Protein AF-A0A3M1IQD3-F1 (afdb_monomer)

Foldseek 3Di:
DAQDQALKFFWKKKFDFDVLVVQPPLVFKKKKKWKKKFLADPPPPQKGWQVGIDTFWIDMDRRDSPDDPIDMDTIAGPPPRWTGGDDHNIDMAIDIDIDDPDPPRDTGFDWCLVPDFCLVVLVCLCVVLVVVPDRRCPPFHWDWDDDPPDPMTMTGSQPCHSRTHGDMDTDMASDRDNVDDGPDPAFDAADPQWDWDWDDAQDEFKIKTWTAAPFFFKKKKWKAAPVRDTPDIDIDHRDHTDIDIDTCPVPDFHKMWIWMDTNNGIDIDIGGYDD

Nearest PDB structures (foldseek):
  4g5a-assembly1_B  TM=7.603E-01  e=3.502E-04  Bacteroides thetaiotaomicron VPI-5482
  3d33-assembly1_A  TM=7.422E-01  e=7.507E-04  Phocaeicola vulgatus ATCC 8482
  3d33-assembly2_B  TM=7.388E-01  e=9.335E-04  Phocaeicola vulgatus ATCC 8482
  2nnc-assembly1_A  TM=5.414E-01  e=2.321E-02  Chlorobium limicola
  2nnc-assembly1_B  TM=4.924E-01  e=6.188E-02  Chlorobium limicola

Radius of gyration: 26.13 Å; Cα contacts (8 Å, |Δi|>4): 598; chains: 1; bounding box: 59×39×68 Å

Mean predicted aligned error: 14.52 Å

Sequence (275 aa):
YVPRGAGWFARTISFQMNNADDIANYQNNTANVLLYEWQGDLNRNSLVEPEEYTTRGVAEYTFDGTETGLITVPITDIFDDAAIPLEDDRYYMAVIQFVAAQEGDTYFMTAAEDTYPYGATVFISDSLSVTGELPATYYGNVLEVGNPDGADVTFSTVGFGRNIVPIVEMSIGLNGNLSLDPLVSTKDALPDDYVIETFPNPATTHFTLNMEMPDMQDVTVIVYDLKGQTLFTQKYNDLQTGNFRYDTADLPAGMYFVRVSTEAGSRTLKVSVQR

Solvent-accessible surface area (backbone atoms only — not comparable to full-atom values): 15518 Å² total; per-residue (Å²): 85,32,77,77,14,71,73,30,15,45,38,32,44,32,35,32,57,75,41,47,89,69,41,79,74,33,75,69,26,34,33,44,38,36,29,32,41,30,78,60,62,86,85,70,80,54,46,45,50,54,90,50,45,43,86,47,28,45,35,77,46,74,50,76,62,76,74,72,63,75,48,73,43,66,36,20,22,77,87,75,70,39,50,32,72,36,51,54,77,29,31,66,48,83,44,81,45,78,42,63,62,51,95,85,58,67,85,47,68,28,49,39,63,87,79,50,90,56,57,66,62,43,47,49,31,52,62,36,28,76,69,65,82,43,78,66,52,66,76,56,62,72,29,83,51,82,57,92,90,47,97,64,56,30,27,22,49,52,62,61,52,77,74,55,42,68,45,67,45,75,43,72,21,56,38,62,52,78,92,49,74,59,54,63,96,62,75,42,66,50,57,88,75,47,46,72,48,71,40,57,71,69,16,62,62,39,35,31,41,41,37,38,40,93,56,67,36,53,38,41,39,38,34,24,42,86,85,66,51,74,76,50,76,49,78,43,74,67,45,31,67,49,79,47,79,45,73,36,82,90,51,72,71,43,60,36,36,42,35,41,35,47,90,79,14,33,47,76,45,81,42,39,36,45,129

pLDDT: mean 82.43, std 12.97, range [46.81, 96.62]

Structure (mmCIF, N/CA/C/O backbone):
data_AF-A0A3M1IQD3-F1
#
_entry.id   AF-A0A3M1IQD3-F1
#
loop_
_atom_site.group_PDB
_atom_site.id
_atom_site.type_symbol
_atom_site.label_atom_id
_atom_site.label_alt_id
_atom_site.label_comp_id
_atom_site.label_asym_id
_atom_site.label_entity_id
_atom_site.label_seq_id
_atom_site.pdbx_PDB_ins_code
_atom_site.Cartn_x
_atom_site.Cartn_y
_atom_site.Cartn_z
_atom_site.occupancy
_atom_site.B_iso_or_equiv
_atom_site.auth_seq_id
_atom_site.auth_comp_id
_atom_site.auth_asym_id
_atom_site.auth_atom_id
_atom_site.pdbx_PDB_model_num
ATOM 1 N N . TYR A 1 1 ? 7.991 3.176 7.290 1.00 83.38 1 TYR A N 1
ATOM 2 C CA . TYR A 1 1 ? 8.876 4.289 6.885 1.00 83.38 1 TYR A CA 1
ATOM 3 C C . TYR A 1 1 ? 8.938 4.351 5.373 1.00 83.38 1 TYR A C 1
ATOM 5 O O . TYR A 1 1 ? 9.060 3.308 4.738 1.00 83.38 1 TYR A O 1
ATOM 13 N N . VAL A 1 2 ? 8.835 5.546 4.809 1.00 85.75 2 VAL A N 1
ATOM 14 C CA . VAL A 1 2 ? 8.814 5.804 3.372 1.00 85.75 2 VAL A CA 1
ATOM 15 C C . VAL A 1 2 ? 10.053 6.641 3.032 1.00 85.75 2 VAL A C 1
ATOM 17 O O . VAL A 1 2 ? 10.053 7.844 3.254 1.00 85.75 2 VAL A O 1
ATOM 20 N N . PRO A 1 3 ? 11.136 6.026 2.517 1.00 84.25 3 PRO A N 1
ATOM 21 C CA . PRO A 1 3 ? 12.369 6.754 2.199 1.00 84.25 3 PRO A CA 1
ATOM 22 C C . PRO A 1 3 ? 12.252 7.616 0.934 1.00 84.25 3 PRO A C 1
ATOM 24 O O . PRO A 1 3 ? 13.018 8.553 0.753 1.00 84.25 3 PRO A O 1
ATOM 27 N N . ARG A 1 4 ? 11.346 7.254 0.016 1.00 85.06 4 ARG A N 1
ATOM 28 C CA . ARG A 1 4 ? 11.091 7.958 -1.250 1.00 85.06 4 ARG A CA 1
ATOM 29 C C . ARG A 1 4 ? 9.593 7.946 -1.539 1.00 85.06 4 ARG A C 1
ATOM 31 O O . ARG A 1 4 ? 9.115 7.066 -2.253 1.00 85.06 4 ARG A O 1
ATOM 38 N N . GLY A 1 5 ? 8.870 8.854 -0.902 1.00 88.19 5 GLY A N 1
ATOM 39 C CA . GLY A 1 5 ? 7.422 8.996 -1.002 1.00 88.19 5 GLY A CA 1
ATOM 40 C C . GLY A 1 5 ? 6.989 9.949 -2.106 1.00 88.19 5 GLY A C 1
ATOM 41 O O . GLY A 1 5 ? 5.899 9.781 -2.643 1.00 88.19 5 GLY A O 1
ATOM 42 N N . ALA A 1 6 ? 7.840 10.893 -2.512 1.00 91.06 6 ALA A N 1
ATOM 43 C CA . ALA A 1 6 ? 7.476 11.909 -3.490 1.00 91.06 6 ALA A CA 1
ATOM 44 C C . ALA A 1 6 ? 6.934 11.289 -4.794 1.00 91.06 6 ALA A C 1
ATOM 46 O O . ALA A 1 6 ? 7.591 10.476 -5.449 1.00 91.06 6 ALA A O 1
ATOM 47 N N . GLY A 1 7 ? 5.718 11.691 -5.175 1.00 88.75 7 GLY A N 1
ATOM 48 C CA . GLY A 1 7 ? 5.006 11.182 -6.356 1.00 88.75 7 GLY A CA 1
ATOM 49 C C . GLY A 1 7 ? 4.221 9.883 -6.134 1.00 88.75 7 GLY A C 1
ATOM 50 O O . GLY A 1 7 ? 3.520 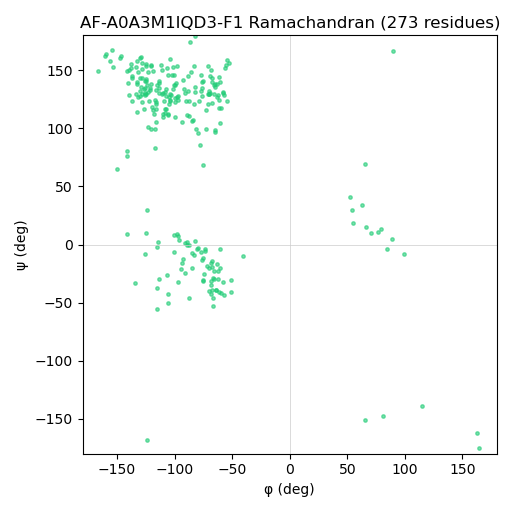9.443 -7.044 1.00 88.75 7 GLY A O 1
ATOM 51 N N . TRP A 1 8 ? 4.303 9.288 -4.945 1.00 92.88 8 TRP A N 1
ATOM 52 C CA . TRP A 1 8 ? 3.458 8.179 -4.514 1.00 92.88 8 TRP A CA 1
ATOM 53 C C . TRP A 1 8 ? 2.305 8.688 -3.659 1.00 92.88 8 TRP A C 1
ATOM 55 O O . TRP A 1 8 ? 2.407 9.714 -2.991 1.00 92.88 8 TRP A O 1
ATOM 65 N N . PHE A 1 9 ? 1.218 7.932 -3.657 1.00 94.50 9 PHE A N 1
ATOM 66 C CA . PHE A 1 9 ? 0.024 8.209 -2.875 1.00 94.50 9 PHE A CA 1
ATOM 67 C C . PHE A 1 9 ? -0.321 6.996 -2.016 1.00 94.50 9 PHE A C 1
ATOM 69 O O . PHE A 1 9 ? -0.212 5.864 -2.501 1.00 94.50 9 PHE A O 1
ATOM 76 N N . ALA A 1 10 ? -0.765 7.217 -0.777 1.00 94.44 10 ALA A N 1
ATOM 77 C CA . ALA A 1 10 ? -1.499 6.202 -0.027 1.00 94.44 10 ALA A CA 1
ATOM 78 C C . ALA A 1 10 ? -2.881 6.048 -0.666 1.00 94.44 10 ALA A C 1
ATOM 80 O O . ALA A 1 10 ? -3.558 7.040 -0.940 1.00 94.44 10 ALA A O 1
ATOM 81 N N . ARG A 1 11 ? -3.271 4.807 -0.963 1.00 91.81 11 ARG A N 1
ATOM 82 C CA . ARG A 1 11 ? -4.456 4.534 -1.783 1.00 91.81 11 ARG A CA 1
ATOM 83 C C . ARG A 1 11 ? -5.554 3.824 -1.023 1.00 91.81 11 ARG A C 1
ATOM 85 O O . ARG A 1 11 ? -6.687 4.289 -0.990 1.00 91.81 11 ARG A O 1
ATOM 92 N N . THR A 1 12 ? -5.217 2.686 -0.437 1.00 92.81 12 THR A N 1
ATOM 93 C CA . THR A 1 12 ? -6.158 1.878 0.333 1.00 92.81 12 THR A CA 1
ATOM 94 C C . THR A 1 12 ? -5.473 1.380 1.587 1.00 92.81 12 THR A C 1
ATOM 96 O O . THR A 1 12 ? -4.256 1.175 1.592 1.00 92.81 12 THR A O 1
ATOM 99 N N . ILE A 1 13 ? -6.256 1.157 2.631 1.00 94.50 13 ILE A N 1
ATOM 100 C CA . ILE A 1 13 ? -5.832 0.386 3.792 1.00 94.50 13 ILE A CA 1
ATOM 101 C C . ILE A 1 13 ? -6.673 -0.882 3.820 1.00 94.50 13 ILE A C 1
ATOM 103 O O . ILE A 1 13 ? -7.899 -0.838 3.684 1.00 94.50 13 ILE A O 1
ATOM 107 N N . SER A 1 14 ? -5.991 -2.009 3.954 1.00 93.69 14 SER A N 1
ATOM 108 C CA . SER A 1 14 ? -6.592 -3.325 4.057 1.00 93.69 14 SER A CA 1
ATOM 109 C C . SER A 1 14 ? -6.335 -3.900 5.439 1.00 93.69 14 SER A C 1
ATOM 111 O O . SER A 1 14 ? -5.249 -3.738 5.988 1.00 93.69 14 SER A O 1
ATOM 113 N N . PHE A 1 15 ? -7.321 -4.570 6.015 1.00 92.56 15 PHE A N 1
ATOM 114 C CA . PHE A 1 15 ? -7.207 -5.209 7.320 1.00 92.56 15 PHE A CA 1
ATOM 115 C C . PHE A 1 15 ? -8.048 -6.480 7.368 1.00 92.56 15 PHE A C 1
ATOM 117 O O . PHE A 1 15 ? -8.915 -6.700 6.521 1.00 92.56 15 PHE A O 1
ATOM 124 N N . GLN A 1 16 ? -7.771 -7.347 8.338 1.00 90.56 16 GLN A N 1
ATOM 125 C CA . GLN A 1 16 ? -8.473 -8.622 8.458 1.00 90.56 16 GLN A CA 1
ATOM 126 C C . GLN A 1 16 ? -8.849 -8.941 9.903 1.00 90.56 16 GLN A C 1
ATOM 128 O O . GLN A 1 16 ? -8.084 -8.697 10.838 1.00 90.56 16 GLN A O 1
ATOM 133 N N . MET A 1 17 ? -10.003 -9.586 10.058 1.00 87.06 17 MET A N 1
ATOM 134 C CA . MET A 1 17 ? -10.520 -10.100 11.323 1.00 87.06 17 MET A CA 1
ATOM 135 C C . MET A 1 17 ? -10.735 -11.611 11.278 1.00 87.06 17 MET A C 1
ATOM 137 O O . MET A 1 17 ? -10.932 -12.176 10.202 1.00 87.06 17 MET A O 1
ATOM 141 N N . ASN A 1 18 ? -10.682 -12.260 12.440 1.00 85.94 18 ASN A N 1
ATOM 142 C CA . ASN A 1 18 ? -10.857 -13.713 12.560 1.00 85.94 18 ASN A CA 1
ATOM 143 C C . ASN A 1 18 ? -12.116 -14.122 13.340 1.00 85.94 18 ASN A C 1
ATOM 145 O O . ASN A 1 18 ? -12.354 -15.313 13.515 1.00 85.94 18 ASN A O 1
ATOM 149 N N . ASN A 1 19 ? -12.920 -13.150 13.773 1.00 84.38 19 ASN A N 1
ATOM 150 C CA . ASN A 1 19 ? -14.143 -13.359 14.541 1.00 84.38 19 ASN A CA 1
ATOM 151 C C . ASN A 1 19 ? -15.370 -12.724 13.869 1.00 84.38 19 ASN A C 1
ATOM 153 O O . ASN A 1 19 ? -16.292 -12.298 14.559 1.00 84.38 19 ASN A O 1
ATOM 157 N N . ALA A 1 20 ? -15.378 -12.629 12.533 1.00 79.00 20 ALA A N 1
ATOM 158 C CA . ALA A 1 20 ? -16.499 -12.045 11.793 1.00 79.00 20 ALA A CA 1
ATOM 159 C C . ALA A 1 20 ? -17.836 -12.676 12.219 1.00 79.00 20 ALA A C 1
ATOM 161 O O . ALA A 1 20 ? -18.787 -11.950 12.477 1.00 79.00 20 ALA A O 1
ATOM 162 N N . ASP A 1 21 ? -17.870 -13.997 12.421 1.00 75.44 21 ASP A N 1
ATOM 163 C CA . ASP A 1 21 ? -19.056 -14.747 12.862 1.00 75.44 21 ASP A CA 1
ATOM 164 C C . ASP A 1 21 ? -19.515 -14.434 14.309 1.00 75.44 21 ASP A C 1
ATOM 166 O O . ASP A 1 21 ? -20.666 -14.707 14.656 1.00 75.44 21 ASP A O 1
ATOM 170 N N . ASP A 1 22 ? -18.645 -13.869 15.158 1.00 73.00 22 ASP A N 1
ATOM 171 C CA . ASP A 1 22 ? -18.905 -13.631 16.590 1.00 73.00 22 ASP A CA 1
ATOM 172 C C . ASP A 1 22 ? -19.487 -12.238 16.888 1.00 73.00 22 ASP A C 1
ATOM 174 O O . ASP A 1 22 ? -19.971 -11.996 17.999 1.00 73.00 22 ASP A O 1
ATOM 178 N N . ILE A 1 23 ? -19.465 -11.310 15.925 1.00 67.50 23 ILE A N 1
ATOM 179 C CA . ILE A 1 23 ? -20.061 -9.977 16.094 1.00 67.50 23 ILE A CA 1
ATOM 180 C C . ILE A 1 23 ? -21.583 -10.098 15.937 1.00 67.50 23 ILE A C 1
ATOM 182 O O . ILE A 1 23 ? -22.163 -9.946 14.862 1.00 67.50 23 ILE A O 1
ATOM 186 N N . ALA A 1 24 ? -22.246 -10.433 17.043 1.00 51.72 24 ALA A N 1
ATOM 187 C CA . ALA A 1 24 ? -23.687 -10.611 17.107 1.00 51.72 24 ALA A CA 1
ATOM 188 C C . ALA A 1 24 ? -24.416 -9.302 16.754 1.00 51.72 24 ALA A C 1
ATOM 190 O O . ALA A 1 24 ? -24.345 -8.324 17.485 1.00 51.72 24 ALA A O 1
ATOM 191 N N . ASN A 1 25 ? -25.206 -9.309 15.677 1.00 58.12 25 ASN A N 1
ATOM 192 C CA . ASN A 1 25 ? -25.971 -8.151 15.197 1.00 58.12 25 ASN A CA 1
ATOM 193 C C . ASN A 1 25 ? -25.086 -6.988 14.718 1.00 58.12 25 ASN A C 1
ATOM 195 O O . ASN A 1 25 ? -25.126 -5.906 15.295 1.00 58.12 25 ASN A O 1
ATOM 199 N N . TYR A 1 26 ? -24.396 -7.185 13.591 1.00 60.34 26 TYR A N 1
ATOM 200 C CA . TYR A 1 26 ? -23.599 -6.212 12.817 1.00 60.34 26 TYR A CA 1
ATOM 201 C C . TYR A 1 26 ? -24.162 -4.791 12.648 1.00 60.34 26 TYR A C 1
ATOM 203 O O . TYR A 1 26 ? -23.462 -3.913 12.156 1.00 60.34 26 TYR A O 1
ATOM 211 N N . GLN A 1 27 ? -25.418 -4.533 13.019 1.00 62.03 27 GLN A N 1
ATOM 212 C CA . GLN A 1 27 ? -26.044 -3.235 12.838 1.00 62.03 27 GLN A CA 1
ATOM 213 C C . GLN A 1 27 ? -25.279 -2.147 13.597 1.00 62.03 27 GLN A C 1
ATOM 215 O O . GLN A 1 27 ? -25.426 -1.983 14.807 1.00 62.03 27 GLN A O 1
ATOM 220 N N . ASN A 1 28 ? -24.543 -1.357 12.813 1.00 74.50 28 ASN A N 1
ATOM 221 C CA . ASN A 1 28 ? -23.823 -0.141 13.185 1.00 74.50 28 ASN A CA 1
ATOM 222 C C . ASN A 1 28 ? -22.476 -0.341 13.893 1.00 74.50 28 ASN A C 1
ATOM 224 O O . ASN A 1 28 ? -21.956 0.632 14.433 1.00 74.50 28 ASN A O 1
ATOM 228 N N . ASN A 1 29 ? -21.899 -1.548 13.893 1.00 83.06 29 ASN A N 1
ATOM 229 C CA . ASN A 1 29 ? -20.487 -1.692 14.254 1.00 83.06 29 ASN A CA 1
ATOM 230 C C . ASN A 1 29 ? -19.644 -1.058 13.145 1.00 83.06 29 ASN A C 1
ATOM 232 O O . ASN A 1 29 ? -19.858 -1.357 11.965 1.00 83.06 29 ASN A O 1
ATOM 236 N N . THR A 1 30 ? -18.692 -0.198 13.503 1.00 87.06 30 THR A N 1
ATOM 237 C CA . THR A 1 30 ? -17.822 0.461 12.521 1.00 87.06 30 THR A CA 1
ATOM 238 C C . THR A 1 30 ? -16.349 0.315 12.871 1.00 87.06 30 THR A C 1
ATOM 240 O O . THR A 1 30 ? -15.970 -0.022 13.993 1.00 87.06 30 THR A O 1
ATOM 243 N N . ALA A 1 31 ? -15.494 0.522 11.878 1.00 88.69 31 ALA A N 1
ATOM 244 C CA . ALA A 1 31 ? -14.068 0.703 12.060 1.00 88.69 31 ALA A CA 1
ATOM 245 C C . ALA A 1 31 ? -13.658 2.053 11.475 1.00 88.69 31 ALA A C 1
ATOM 247 O O . ALA A 1 31 ? -13.848 2.300 10.281 1.00 88.69 31 ALA A O 1
ATOM 248 N N . ASN A 1 32 ? -13.045 2.890 12.308 1.00 88.62 32 ASN A N 1
ATOM 249 C CA . ASN A 1 32 ? -12.303 4.047 11.837 1.00 88.62 32 ASN A CA 1
ATOM 250 C C . ASN A 1 32 ? -10.944 3.561 11.341 1.00 88.62 32 ASN A C 1
ATOM 252 O O . ASN A 1 32 ? -10.176 2.932 12.075 1.00 88.62 32 ASN A O 1
ATOM 256 N N . VAL A 1 33 ? -10.650 3.862 10.086 1.00 92.38 33 VAL A N 1
ATOM 257 C CA . VAL A 1 33 ? -9.389 3.541 9.433 1.00 92.38 33 VAL A CA 1
ATOM 258 C C . VAL A 1 33 ? -8.596 4.829 9.315 1.00 92.38 33 VAL A C 1
ATOM 260 O O . VAL A 1 33 ? -8.974 5.751 8.596 1.00 92.38 33 VAL A O 1
ATOM 263 N N . LEU A 1 34 ? -7.512 4.907 10.074 1.00 92.38 34 LEU A N 1
ATOM 264 C CA . LEU A 1 34 ? -6.761 6.133 10.298 1.00 92.38 34 LEU A CA 1
ATOM 265 C C . LEU A 1 34 ? -5.363 5.985 9.713 1.00 92.38 34 LEU A C 1
ATOM 267 O O . LEU A 1 34 ? -4.711 4.952 9.878 1.00 92.38 34 LEU A O 1
ATOM 271 N N . LEU A 1 35 ? -4.894 7.033 9.044 1.00 94.62 35 LEU A N 1
ATOM 272 C CA . LEU A 1 35 ? -3.512 7.142 8.598 1.00 94.62 35 LEU A CA 1
ATOM 273 C C . LEU A 1 35 ? -2.856 8.318 9.307 1.00 94.62 35 LEU A C 1
ATOM 275 O O . LEU A 1 35 ? -3.239 9.470 9.096 1.00 94.62 35 LEU A O 1
ATOM 279 N N . TYR A 1 36 ? -1.842 8.027 10.113 1.00 93.31 36 TYR A N 1
ATOM 280 C CA . TYR A 1 36 ? -1.019 9.035 10.767 1.00 93.31 36 TYR A CA 1
ATOM 281 C C . TYR A 1 36 ? 0.313 9.190 10.058 1.00 93.31 36 TYR A C 1
ATOM 283 O O . TYR A 1 36 ? 0.899 8.214 9.593 1.00 93.31 36 TYR A O 1
ATOM 291 N N . GLU A 1 37 ? 0.819 10.411 10.036 1.00 93.25 37 GLU A N 1
ATOM 292 C CA . GLU A 1 37 ? 2.175 10.737 9.630 1.00 93.25 37 GLU A CA 1
ATOM 293 C C . GLU A 1 37 ? 3.006 11.032 10.879 1.00 93.25 37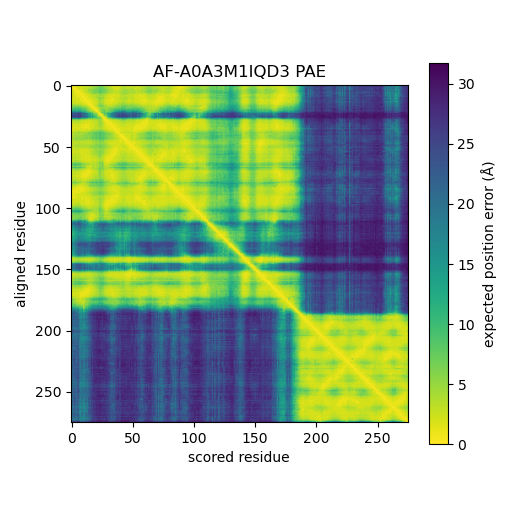 GLU A C 1
ATOM 295 O O . GLU A 1 37 ? 2.671 11.896 11.682 1.00 93.25 37 GLU A O 1
ATOM 300 N N . TRP A 1 38 ? 4.104 10.306 11.051 1.00 90.12 38 TRP A N 1
ATOM 301 C CA . TRP A 1 38 ? 4.940 10.316 12.251 1.00 90.12 38 TRP A CA 1
ATOM 302 C C . TRP A 1 38 ? 6.381 10.684 11.889 1.00 90.12 38 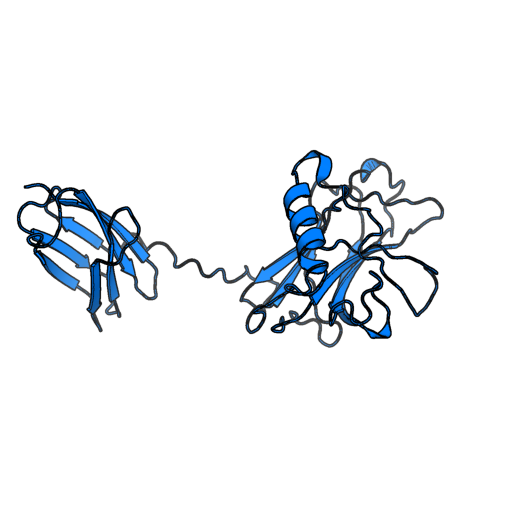TRP A C 1
ATOM 304 O O . TRP A 1 38 ? 6.838 10.429 10.768 1.00 90.12 38 TRP A O 1
ATOM 314 N N . GLN A 1 39 ? 7.091 11.351 12.797 1.00 83.19 39 GLN A N 1
ATOM 315 C CA . GLN A 1 39 ? 8.505 11.717 12.602 1.00 83.19 39 GLN A CA 1
ATOM 316 C C . GLN A 1 39 ? 9.479 10.635 13.091 1.00 83.19 39 GLN A C 1
ATOM 318 O O . GLN A 1 39 ? 10.689 10.764 12.906 1.00 83.19 39 GLN A O 1
ATOM 323 N N . GLY A 1 40 ? 8.948 9.536 13.630 1.00 81.69 40 GLY A N 1
ATOM 324 C CA . GLY A 1 40 ? 9.726 8.505 14.305 1.00 81.69 40 GLY A CA 1
ATOM 325 C C . GLY A 1 40 ? 9.870 8.806 15.796 1.00 81.69 40 GLY A C 1
ATOM 326 O O . GLY A 1 40 ? 9.578 9.911 16.238 1.00 81.69 40 GLY A O 1
ATOM 327 N N . ASP A 1 41 ? 10.318 7.804 16.549 1.00 80.62 41 ASP A N 1
ATOM 328 C CA . ASP A 1 41 ? 10.463 7.877 18.006 1.00 80.62 41 ASP A CA 1
ATOM 329 C C . ASP A 1 41 ? 11.667 8.767 18.343 1.00 80.62 41 ASP A C 1
ATOM 331 O O . ASP A 1 41 ? 12.832 8.351 18.224 1.00 80.62 41 ASP A O 1
ATOM 335 N N . LEU A 1 42 ? 11.395 10.025 18.694 1.00 81.25 42 LEU A N 1
ATOM 336 C CA . LEU A 1 42 ? 12.435 11.039 18.870 1.00 81.25 42 LEU A CA 1
ATOM 337 C C . LEU A 1 42 ? 13.196 10.843 20.181 1.00 81.25 42 LEU A C 1
ATOM 339 O O . LEU A 1 42 ? 14.386 11.166 20.273 1.00 81.25 42 LEU A O 1
ATOM 343 N N . ASN A 1 43 ? 12.514 10.324 21.198 1.00 82.31 43 ASN A N 1
ATOM 344 C CA . ASN A 1 43 ? 13.032 10.191 22.556 1.00 82.31 43 ASN A CA 1
ATOM 345 C C . ASN A 1 43 ? 13.519 8.757 22.877 1.00 82.31 43 ASN A C 1
ATOM 347 O O . ASN A 1 43 ? 14.183 8.546 23.898 1.00 82.31 43 ASN A O 1
ATOM 351 N N . ARG A 1 44 ? 13.284 7.810 21.960 1.00 80.44 44 ARG A N 1
ATOM 352 C CA . ARG A 1 44 ? 13.682 6.395 21.993 1.00 80.44 44 ARG A CA 1
ATOM 353 C C . ARG A 1 44 ? 13.073 5.607 23.147 1.00 80.44 44 ARG A C 1
ATOM 355 O O . ARG A 1 44 ? 13.730 4.716 23.696 1.00 80.44 44 ARG A O 1
ATOM 362 N N . ASN A 1 45 ? 11.848 5.927 23.541 1.00 83.00 45 ASN A N 1
ATOM 363 C CA . ASN A 1 45 ? 11.142 5.227 24.614 1.00 83.00 45 ASN A CA 1
ATOM 364 C C . ASN A 1 45 ? 10.187 4.130 24.105 1.00 83.00 45 ASN A C 1
ATOM 366 O O . ASN A 1 45 ? 9.521 3.487 24.917 1.00 83.00 45 ASN A O 1
ATOM 370 N N . SER A 1 46 ? 10.164 3.873 22.792 1.00 83.94 46 SER A N 1
ATOM 371 C CA . SER A 1 46 ? 9.277 2.917 22.115 1.00 83.94 46 SER A CA 1
ATOM 372 C C . SER A 1 46 ? 7.791 3.282 22.153 1.00 83.94 46 SER A C 1
ATOM 374 O O . SER A 1 46 ? 6.946 2.430 21.844 1.00 83.94 46 SER A O 1
ATOM 376 N N . LEU A 1 47 ? 7.468 4.521 22.503 1.00 86.38 47 LEU A N 1
ATOM 377 C CA . LEU A 1 47 ? 6.139 5.098 22.410 1.00 86.38 47 LEU A CA 1
ATOM 378 C C . LEU A 1 47 ? 6.067 6.037 21.206 1.00 86.38 47 LEU A C 1
ATOM 380 O O . LEU A 1 47 ? 7.074 6.462 20.651 1.00 86.38 47 LEU A O 1
ATOM 384 N N . VAL A 1 48 ? 4.839 6.272 20.776 1.00 88.94 48 VAL A N 1
ATOM 385 C CA . VAL A 1 48 ? 4.473 7.266 19.782 1.00 88.94 48 VAL A CA 1
ATOM 386 C C . VAL A 1 48 ? 3.507 8.201 20.480 1.00 88.94 48 VAL A C 1
ATOM 388 O O . VAL A 1 48 ? 2.340 7.850 20.692 1.00 88.94 48 VAL A O 1
ATOM 391 N N . GLU A 1 49 ? 4.009 9.340 20.935 1.00 88.31 49 GLU A N 1
ATOM 392 C CA . GLU A 1 49 ? 3.203 10.315 21.660 1.00 88.31 49 GLU A CA 1
ATOM 393 C C . GLU A 1 49 ? 2.405 11.232 20.714 1.00 88.31 49 GLU A C 1
ATOM 395 O O . GLU A 1 49 ? 2.828 11.458 19.576 1.00 88.31 49 GLU A O 1
ATOM 400 N N . PRO A 1 50 ? 1.261 11.784 21.166 1.00 86.75 50 PRO A N 1
ATOM 401 C CA . PRO A 1 50 ? 0.408 12.676 20.371 1.00 86.75 50 PRO A CA 1
ATOM 402 C C . PRO A 1 50 ? 1.142 13.846 19.715 1.00 86.75 50 PRO A C 1
ATOM 404 O O . PRO A 1 50 ? 0.749 14.309 18.648 1.00 86.75 50 PRO A O 1
ATOM 407 N N . GLU A 1 51 ? 2.212 14.341 20.336 1.00 87.69 51 GLU A N 1
ATOM 408 C CA . GLU A 1 51 ? 3.007 15.450 19.811 1.00 87.69 51 GLU A CA 1
ATOM 409 C C . GLU A 1 51 ? 3.944 15.046 18.662 1.00 87.69 51 GLU A C 1
ATOM 411 O O . GLU A 1 51 ? 4.485 15.920 17.979 1.00 87.69 51 GLU A O 1
ATOM 416 N N . GLU A 1 52 ? 4.160 13.748 18.435 1.00 88.56 52 GLU A N 1
ATOM 417 C CA . GLU A 1 52 ? 5.098 13.241 17.429 1.00 88.56 52 GLU A CA 1
ATOM 418 C C . GLU A 1 52 ? 4.445 12.942 16.071 1.00 88.56 52 GLU A C 1
ATOM 420 O O . GLU A 1 52 ? 5.150 12.786 15.062 1.00 88.56 52 GLU A O 1
ATOM 425 N N . TYR A 1 53 ? 3.114 12.846 16.020 1.00 90.69 53 TYR A N 1
ATOM 426 C CA . TYR A 1 53 ? 2.377 12.475 14.816 1.00 90.69 53 TYR A CA 1
ATOM 427 C C . TYR A 1 53 ? 1.230 13.433 14.492 1.00 90.69 53 TYR A C 1
ATOM 429 O O . TYR A 1 53 ? 0.734 14.186 15.324 1.00 90.69 53 TYR A O 1
ATOM 437 N N . THR A 1 54 ? 0.787 13.395 13.240 1.00 91.12 54 THR A N 1
ATOM 438 C CA . THR A 1 54 ? -0.377 14.139 12.757 1.00 91.12 54 THR A CA 1
ATOM 439 C C . THR A 1 54 ? -1.309 13.207 11.996 1.00 91.12 54 THR A C 1
ATOM 441 O O . THR A 1 54 ? -0.868 12.295 11.296 1.00 91.12 54 THR A O 1
ATOM 444 N N . THR A 1 55 ? -2.620 13.409 12.120 1.00 89.69 55 THR A N 1
ATOM 445 C CA . THR A 1 55 ? -3.593 12.686 11.292 1.00 89.69 55 THR A CA 1
ATOM 446 C C . THR A 1 55 ? -3.504 13.187 9.857 1.00 89.69 55 THR A C 1
ATOM 448 O O . THR A 1 55 ? -3.548 14.393 9.618 1.00 89.69 55 THR A O 1
ATOM 451 N N . ARG A 1 56 ? -3.385 12.264 8.902 1.00 92.06 56 ARG A N 1
ATOM 452 C CA . ARG A 1 56 ? -3.369 12.564 7.465 1.00 92.06 56 ARG A CA 1
ATOM 453 C C . ARG A 1 56 ? -4.551 11.990 6.721 1.00 92.06 56 ARG A C 1
ATOM 455 O O . ARG A 1 56 ? -5.042 12.652 5.818 1.00 92.06 56 ARG A O 1
ATOM 462 N N . GLY A 1 57 ? -4.990 10.791 7.085 1.00 87.75 57 GLY A N 1
ATOM 463 C CA . GLY A 1 57 ? -6.064 10.106 6.382 1.00 87.75 57 GLY A CA 1
ATOM 464 C C . GLY A 1 57 ? -7.128 9.557 7.303 1.00 87.75 57 GLY A C 1
ATOM 465 O O . GLY A 1 57 ? -6.826 9.132 8.422 1.00 87.75 57 GLY A O 1
ATOM 466 N N . VAL A 1 58 ? -8.355 9.536 6.796 1.00 88.75 58 VAL A N 1
ATOM 467 C CA . VAL A 1 58 ? -9.499 8.907 7.449 1.00 88.75 58 VAL A CA 1
ATOM 468 C C . VAL A 1 58 ? -10.325 8.136 6.429 1.00 88.75 58 VAL A C 1
ATOM 470 O O . VAL A 1 58 ? -10.477 8.543 5.280 1.00 88.75 58 VAL A O 1
ATOM 473 N N . ALA A 1 59 ? -10.844 6.999 6.859 1.00 86.12 59 ALA A N 1
ATOM 474 C CA . ALA A 1 59 ? -11.897 6.258 6.196 1.00 86.12 59 ALA A CA 1
ATOM 475 C C . ALA A 1 59 ? -12.742 5.564 7.266 1.00 86.12 59 ALA A C 1
ATOM 477 O O . ALA A 1 59 ? -12.300 5.368 8.399 1.00 86.12 59 ALA A O 1
ATOM 478 N N . GLU A 1 60 ? -13.958 5.186 6.901 1.00 85.44 60 GLU A N 1
ATOM 479 C CA . GLU A 1 60 ? -14.854 4.432 7.768 1.00 85.44 60 GLU A CA 1
ATOM 480 C C . GLU A 1 60 ? -15.291 3.160 7.045 1.00 85.44 60 GLU A C 1
ATOM 482 O O . GLU A 1 60 ? -15.552 3.162 5.839 1.00 85.44 60 GLU A O 1
ATOM 487 N N . TYR A 1 61 ? -15.370 2.067 7.794 1.00 88.75 61 TYR A N 1
ATOM 488 C CA . TYR A 1 61 ? -15.962 0.816 7.348 1.00 88.75 61 TYR A CA 1
ATOM 489 C C . TYR A 1 61 ? -17.110 0.441 8.279 1.00 88.75 61 TYR A C 1
ATOM 491 O O . TYR A 1 61 ? -16.957 0.509 9.494 1.00 88.75 61 TYR A O 1
ATOM 499 N N . THR A 1 62 ? -18.253 0.038 7.729 1.00 87.19 62 THR A N 1
ATOM 500 C CA . THR A 1 62 ? -19.368 -0.512 8.513 1.00 87.19 62 THR A CA 1
ATOM 501 C C . THR A 1 62 ? -19.405 -2.016 8.312 1.00 87.19 62 THR A C 1
ATOM 503 O O . THR A 1 62 ? -19.451 -2.464 7.167 1.00 87.19 62 THR A O 1
ATOM 506 N N . PHE A 1 63 ? -19.401 -2.769 9.410 1.00 84.88 63 PHE A N 1
ATOM 507 C CA . PHE A 1 63 ? -19.4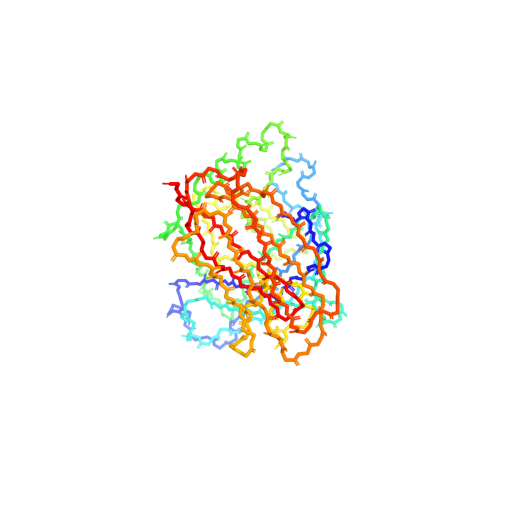68 -4.224 9.357 1.00 84.88 63 PHE A CA 1
ATOM 508 C C . PHE A 1 63 ? -20.887 -4.689 9.015 1.00 84.88 63 PHE A C 1
ATOM 510 O O . PHE A 1 63 ? -21.871 -4.131 9.507 1.00 84.88 63 PHE A O 1
ATOM 517 N N . ASP A 1 64 ? -21.000 -5.728 8.194 1.00 82.06 64 ASP A N 1
ATOM 518 C CA . ASP A 1 64 ? -22.266 -6.357 7.808 1.00 82.06 64 ASP A CA 1
ATOM 519 C C . ASP A 1 64 ? -22.316 -7.870 8.067 1.00 82.06 64 ASP A C 1
ATOM 521 O O . ASP A 1 64 ? -23.393 -8.471 7.974 1.00 82.06 64 ASP A O 1
ATOM 525 N N . GLY A 1 65 ? -21.185 -8.468 8.444 1.00 79.25 65 GLY A N 1
ATOM 526 C CA . GLY A 1 65 ? -21.075 -9.876 8.801 1.00 79.25 65 GLY A CA 1
ATOM 527 C C . GLY A 1 65 ? -20.777 -10.827 7.683 1.00 79.25 65 GLY A C 1
ATOM 528 O O . GLY A 1 65 ? -20.776 -12.042 7.877 1.00 79.25 65 GLY A O 1
ATOM 529 N N . THR A 1 66 ? -20.546 -10.285 6.501 1.00 82.38 66 THR A N 1
ATOM 530 C CA . THR A 1 66 ? -20.148 -11.056 5.335 1.00 82.38 66 THR A CA 1
ATOM 531 C C . THR A 1 66 ? -18.648 -10.960 5.076 1.00 82.38 66 THR A C 1
ATOM 533 O O . THR A 1 66 ? -18.173 -11.462 4.056 1.00 82.38 66 THR A O 1
ATOM 536 N N . GLU A 1 67 ? -17.881 -10.354 5.991 1.00 86.25 67 GLU A N 1
ATOM 537 C CA . GLU A 1 67 ? -16.446 -10.132 5.843 1.00 86.25 67 GLU A CA 1
ATOM 538 C C . GLU A 1 67 ? -15.674 -11.452 5.812 1.00 86.25 67 GLU A C 1
ATOM 540 O O . GLU A 1 67 ? -15.325 -12.048 6.830 1.00 86.25 67 GLU A O 1
ATOM 545 N N . THR A 1 68 ? -15.349 -11.894 4.600 1.00 82.88 68 THR A N 1
ATOM 546 C CA . THR A 1 68 ? -14.434 -13.008 4.367 1.00 82.88 68 THR A CA 1
ATOM 547 C C . THR A 1 68 ? -13.112 -12.483 3.813 1.00 82.88 68 THR A C 1
ATOM 549 O O . THR A 1 68 ? -13.070 -11.957 2.701 1.00 82.88 68 THR A O 1
ATOM 552 N N . GLY A 1 69 ? -12.014 -12.671 4.547 1.00 86.31 69 GLY A N 1
ATOM 553 C CA . GLY A 1 69 ? -10.678 -12.263 4.098 1.00 86.31 69 GLY A CA 1
ATOM 554 C C . GLY A 1 69 ? -10.377 -10.776 4.317 1.00 86.31 69 GLY A C 1
ATOM 555 O O . GLY A 1 69 ? -10.814 -10.195 5.306 1.00 86.31 69 GLY A O 1
ATOM 556 N N . LEU A 1 70 ? -9.573 -10.183 3.426 1.00 90.50 70 LEU A N 1
ATOM 557 C CA . LEU A 1 70 ? -9.113 -8.795 3.545 1.00 90.50 70 LEU A CA 1
ATOM 558 C C . LEU A 1 70 ? -10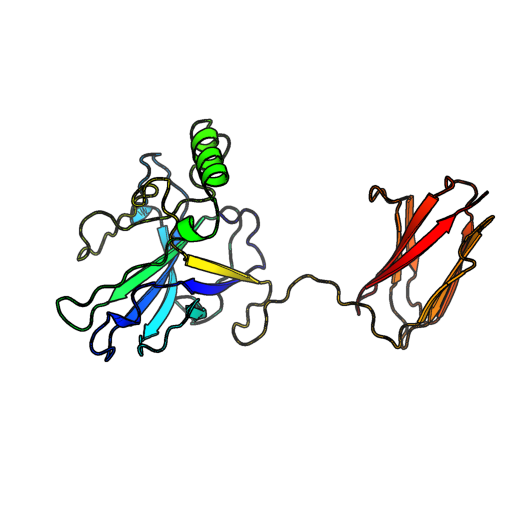.239 -7.799 3.247 1.00 90.50 70 LEU A C 1
ATOM 560 O O . LEU A 1 70 ? -10.691 -7.671 2.107 1.00 90.50 70 LEU A O 1
ATOM 564 N N . ILE A 1 71 ? -10.611 -7.024 4.259 1.00 91.69 71 ILE A N 1
ATOM 565 C CA . ILE A 1 71 ? -11.435 -5.824 4.123 1.00 91.69 71 ILE A CA 1
ATOM 566 C C . ILE A 1 71 ? -10.529 -4.732 3.568 1.00 91.69 71 ILE A C 1
ATOM 568 O O . ILE A 1 71 ? -9.448 -4.515 4.104 1.00 91.69 71 ILE A O 1
ATOM 572 N N . THR A 1 72 ? -10.925 -4.063 2.486 1.00 93.50 72 THR A N 1
ATOM 573 C CA . THR A 1 72 ? -10.110 -3.024 1.837 1.00 93.50 72 THR A CA 1
ATOM 574 C C . THR A 1 72 ? -10.924 -1.759 1.656 1.00 93.50 72 THR A C 1
ATOM 576 O O . THR A 1 72 ? -11.953 -1.784 0.983 1.00 93.50 72 THR A O 1
ATOM 579 N N . VAL A 1 73 ? -10.438 -0.650 2.211 1.00 91.25 73 VAL A N 1
ATOM 580 C CA . VAL A 1 73 ? -11.080 0.662 2.086 1.00 91.25 73 VAL A CA 1
ATOM 581 C C . VAL A 1 73 ? -10.144 1.672 1.424 1.00 91.25 73 VAL A C 1
ATOM 583 O O . VAL A 1 73 ? -8.949 1.692 1.734 1.00 91.25 73 VAL A O 1
ATOM 586 N N . PRO A 1 74 ? -10.641 2.516 0.503 1.00 91.31 74 PRO A N 1
ATOM 587 C CA . PRO A 1 74 ? -9.909 3.695 0.057 1.00 91.31 74 PRO A CA 1
ATOM 588 C C . PRO A 1 74 ? -9.642 4.632 1.235 1.00 91.31 74 PRO A C 1
ATOM 590 O O . PRO A 1 74 ? -10.523 4.816 2.069 1.00 91.31 74 PRO A O 1
ATOM 593 N N . ILE A 1 75 ? -8.446 5.219 1.291 1.00 92.12 75 ILE A N 1
ATOM 594 C CA . ILE A 1 75 ? -8.084 6.213 2.306 1.00 92.12 75 ILE A CA 1
ATOM 595 C C . ILE A 1 75 ? -7.964 7.586 1.648 1.00 92.12 75 ILE A C 1
ATOM 597 O O . ILE A 1 75 ? -7.297 7.722 0.619 1.00 92.12 75 ILE A O 1
ATOM 601 N N . THR A 1 76 ? -8.610 8.593 2.228 1.00 86.94 76 THR A N 1
ATOM 602 C CA . THR A 1 76 ? -8.610 9.968 1.715 1.00 86.94 76 THR A CA 1
ATOM 603 C C . THR A 1 76 ? -8.040 10.940 2.734 1.00 86.94 76 THR A C 1
ATOM 605 O O . THR A 1 76 ? -8.057 10.677 3.940 1.00 86.94 76 THR A O 1
ATOM 608 N N . ASP A 1 77 ? -7.488 12.050 2.242 1.00 85.88 77 ASP A N 1
ATOM 609 C CA . ASP A 1 77 ? -6.961 13.118 3.085 1.00 85.88 77 ASP A CA 1
ATOM 610 C C . ASP A 1 77 ? -8.101 13.779 3.870 1.00 85.88 77 ASP A C 1
ATOM 612 O O . ASP A 1 77 ? -9.186 14.036 3.344 1.00 85.88 77 ASP A O 1
ATOM 616 N N . ILE A 1 78 ? -7.844 14.046 5.150 1.00 81.81 78 ILE A N 1
ATOM 617 C CA . ILE A 1 78 ? -8.829 14.594 6.090 1.00 81.81 78 ILE A CA 1
ATOM 618 C C . ILE A 1 78 ? -9.329 16.000 5.725 1.00 81.81 78 ILE A C 1
ATOM 620 O O . ILE A 1 78 ? -10.326 16.451 6.291 1.00 81.81 78 ILE A O 1
ATOM 624 N N . PHE A 1 79 ? -8.631 16.728 4.849 1.00 76.19 79 PHE A N 1
ATOM 625 C CA . PHE A 1 79 ? -8.959 18.117 4.525 1.00 76.19 79 PHE A CA 1
ATOM 626 C C . PHE A 1 79 ? -9.789 18.277 3.251 1.00 76.19 79 PHE A C 1
ATOM 628 O O . PHE A 1 79 ? -10.563 19.233 3.161 1.00 76.19 79 PHE A O 1
ATOM 635 N N . ASP A 1 80 ? -9.606 17.405 2.261 1.00 77.31 80 ASP A N 1
ATOM 636 C CA . ASP A 1 80 ? -10.141 17.617 0.912 1.00 77.31 80 ASP A CA 1
ATOM 637 C C . ASP A 1 80 ? -10.676 16.357 0.214 1.00 77.31 80 ASP A C 1
ATOM 639 O O . ASP A 1 80 ? -11.018 16.426 -0.969 1.00 77.31 80 ASP A O 1
ATOM 643 N N . ASP A 1 81 ? -10.780 15.231 0.928 1.00 74.31 81 ASP A N 1
ATOM 644 C CA . ASP A 1 81 ? -11.203 13.930 0.394 1.00 74.31 81 ASP A CA 1
ATOM 645 C C . ASP A 1 81 ? -10.373 13.453 -0.823 1.00 74.31 81 ASP A C 1
ATOM 647 O O . ASP A 1 81 ? -10.799 12.576 -1.585 1.00 74.31 81 ASP A O 1
ATOM 651 N N . ALA A 1 82 ? -9.175 14.011 -1.039 1.00 82.06 82 ALA A N 1
ATOM 652 C CA . ALA A 1 82 ? -8.283 13.619 -2.126 1.00 82.06 82 ALA A CA 1
ATOM 653 C C . ALA A 1 82 ? -7.384 12.435 -1.730 1.00 82.06 82 ALA A C 1
ATOM 655 O O . ALA A 1 82 ? -7.366 11.976 -0.588 1.00 82.06 82 ALA A O 1
ATOM 656 N N . ALA A 1 83 ? -6.607 11.919 -2.687 1.00 88.06 83 ALA A N 1
ATOM 657 C CA . ALA A 1 83 ? -5.555 10.958 -2.365 1.00 88.06 83 ALA A CA 1
ATOM 658 C C . ALA A 1 83 ? -4.432 11.622 -1.564 1.00 88.06 83 ALA A C 1
ATOM 660 O O . ALA A 1 83 ? -4.030 12.748 -1.852 1.00 88.06 83 ALA A O 1
ATOM 661 N N . ILE A 1 84 ? -3.867 10.875 -0.619 1.00 94.81 84 ILE A N 1
ATOM 662 C CA . ILE A 1 84 ? -2.850 11.378 0.306 1.00 94.81 84 ILE A CA 1
ATOM 663 C C . ILE A 1 84 ? -1.468 11.217 -0.339 1.00 94.81 84 ILE A C 1
ATOM 665 O O . ILE A 1 84 ? -1.019 10.076 -0.498 1.00 94.81 84 ILE A O 1
ATOM 669 N N . PRO A 1 85 ? -0.774 12.303 -0.729 1.00 94.81 85 PRO A N 1
ATOM 670 C CA . PRO A 1 85 ? 0.593 12.204 -1.222 1.00 94.81 85 PRO A CA 1
ATOM 671 C C . PRO A 1 85 ? 1.531 11.769 -0.091 1.00 94.81 85 PRO A C 1
ATOM 673 O O . PRO A 1 85 ? 1.412 12.228 1.044 1.00 94.81 85 PRO A O 1
ATOM 676 N N . LEU A 1 86 ? 2.476 10.890 -0.410 1.00 94.62 86 LEU A N 1
ATOM 677 C CA . LEU A 1 86 ? 3.512 10.465 0.521 1.00 94.62 86 LEU A CA 1
ATOM 678 C C . LEU A 1 86 ? 4.722 11.398 0.438 1.00 94.62 86 LEU A C 1
ATOM 680 O O . LEU A 1 86 ? 5.100 11.878 -0.632 1.00 94.62 86 LEU A O 1
ATOM 684 N N . GLU A 1 87 ? 5.357 11.613 1.581 1.00 94.25 87 GLU A N 1
ATOM 685 C CA . GLU A 1 87 ? 6.569 12.410 1.717 1.00 94.25 87 GLU A CA 1
ATOM 686 C C . GLU A 1 87 ? 7.804 11.512 1.839 1.00 94.25 87 GLU A C 1
ATOM 688 O O . GLU A 1 87 ? 7.738 10.359 2.280 1.00 94.25 87 GLU A O 1
ATOM 693 N N . ASP A 1 88 ? 8.945 12.051 1.420 1.00 91.06 88 ASP A N 1
ATOM 694 C CA . ASP A 1 88 ? 10.243 11.423 1.642 1.00 91.06 88 ASP A CA 1
ATOM 695 C C . ASP A 1 88 ? 10.597 11.457 3.135 1.00 91.06 88 ASP A C 1
ATOM 697 O O . ASP A 1 88 ? 10.204 12.364 3.867 1.00 91.06 88 ASP A O 1
ATOM 701 N N . ASP A 1 89 ? 11.360 10.461 3.581 1.00 87.25 89 ASP A N 1
ATOM 702 C CA . ASP A 1 89 ? 11.866 10.344 4.950 1.00 87.25 89 ASP A CA 1
ATOM 703 C C . ASP A 1 89 ? 10.798 10.417 6.059 1.00 87.25 89 ASP A C 1
ATOM 705 O O . ASP A 1 89 ? 11.087 10.807 7.192 1.00 87.25 89 ASP A O 1
ATOM 709 N N . ARG A 1 90 ? 9.570 9.970 5.769 1.00 88.88 90 ARG A N 1
ATOM 710 C CA . ARG A 1 90 ? 8.446 9.986 6.719 1.00 88.88 90 ARG A CA 1
ATOM 711 C C . ARG A 1 90 ? 8.006 8.607 7.188 1.00 88.88 90 ARG A C 1
ATOM 713 O O . ARG A 1 90 ? 8.090 7.607 6.470 1.00 88.88 90 ARG A O 1
ATOM 720 N N . TYR A 1 91 ? 7.492 8.535 8.413 1.00 89.50 91 TYR A N 1
ATOM 721 C CA . TYR A 1 91 ? 6.753 7.371 8.890 1.00 89.50 91 TYR A CA 1
ATOM 722 C C . TYR A 1 91 ? 5.265 7.564 8.653 1.00 89.50 91 TYR A C 1
ATOM 724 O O . TYR A 1 91 ? 4.737 8.650 8.855 1.00 89.50 91 TYR A O 1
ATOM 732 N N . TYR A 1 92 ? 4.602 6.477 8.275 1.00 91.94 92 TYR A N 1
ATOM 733 C CA . TYR A 1 92 ? 3.156 6.418 8.163 1.00 91.94 92 TYR A CA 1
ATOM 734 C C . TYR A 1 92 ? 2.659 5.231 8.979 1.00 91.94 92 TYR A C 1
ATOM 736 O O . TYR A 1 92 ? 3.243 4.147 8.890 1.00 91.94 92 TYR A O 1
ATOM 744 N N . MET A 1 93 ? 1.620 5.449 9.781 1.00 92.00 93 MET A N 1
ATOM 745 C CA . MET A 1 93 ? 1.001 4.434 10.632 1.00 92.00 93 MET A CA 1
ATOM 746 C C . MET A 1 93 ? -0.454 4.266 10.212 1.00 92.00 93 MET A C 1
ATOM 748 O O . MET A 1 93 ? -1.240 5.204 10.334 1.00 92.00 93 MET A O 1
ATOM 752 N N . ALA A 1 94 ? -0.796 3.081 9.712 1.00 93.25 94 ALA A N 1
ATOM 753 C CA . ALA A 1 94 ? -2.177 2.691 9.467 1.00 93.25 94 ALA A CA 1
ATOM 754 C C . ALA A 1 94 ? -2.743 2.067 10.747 1.00 93.25 94 ALA A C 1
ATOM 756 O O . ALA A 1 94 ? -2.175 1.107 11.271 1.00 93.25 94 ALA A O 1
ATOM 757 N N . VAL A 1 95 ? -3.840 2.622 11.253 1.00 91.94 95 VAL A N 1
ATOM 758 C CA . VAL A 1 95 ? -4.473 2.211 12.509 1.00 91.94 95 VAL A CA 1
ATOM 759 C C . VAL A 1 95 ? -5.935 1.884 12.247 1.00 91.94 95 VAL A C 1
ATOM 761 O O . VAL A 1 95 ? -6.635 2.626 11.561 1.00 91.94 95 VAL A O 1
ATOM 764 N N . ILE A 1 96 ? -6.384 0.762 12.808 1.00 92.44 96 ILE A N 1
ATOM 765 C CA . ILE A 1 96 ? -7.784 0.343 12.789 1.00 92.44 96 ILE A CA 1
ATOM 766 C C . ILE A 1 96 ? -8.332 0.520 14.200 1.00 92.44 96 ILE A C 1
ATOM 768 O O . ILE A 1 96 ? -7.868 -0.142 15.128 1.00 92.44 96 ILE A O 1
ATOM 772 N N . GLN A 1 97 ? -9.314 1.401 14.355 1.00 89.75 97 GLN A N 1
ATOM 773 C CA . GLN A 1 97 ? -10.027 1.611 15.609 1.00 89.75 97 GLN A CA 1
ATOM 774 C C . GLN A 1 97 ? -11.442 1.054 15.468 1.00 89.75 97 GLN A C 1
ATOM 776 O O . GLN A 1 97 ? -12.252 1.574 14.703 1.00 89.75 97 GLN A O 1
ATOM 781 N N . PHE A 1 98 ? -11.734 -0.011 16.211 1.00 87.88 98 PHE A N 1
ATOM 782 C CA . PHE A 1 98 ? -13.068 -0.599 16.256 1.00 87.88 98 PHE A CA 1
ATOM 783 C C . PHE A 1 98 ? -14.000 0.233 17.142 1.00 87.88 98 PHE A C 1
ATOM 785 O O . PHE A 1 98 ? -13.648 0.575 18.271 1.00 87.88 98 PHE A O 1
ATOM 792 N N . VAL A 1 99 ? -15.196 0.521 16.637 1.00 86.12 99 VAL A N 1
ATOM 793 C CA . VAL A 1 99 ? -16.259 1.229 17.345 1.00 86.12 99 VAL A CA 1
ATOM 794 C C . VAL A 1 99 ? -17.436 0.273 17.510 1.00 86.12 99 VAL A C 1
ATOM 796 O O . VAL A 1 99 ? -18.170 -0.022 16.565 1.00 86.12 99 VAL A O 1
ATOM 799 N N . ALA A 1 100 ? -17.586 -0.211 18.741 1.00 85.62 100 ALA A N 1
ATOM 800 C CA . ALA A 1 100 ? -18.658 -1.107 19.139 1.00 85.62 100 ALA A CA 1
ATOM 801 C C . ALA A 1 100 ? -20.017 -0.384 19.153 1.00 85.62 100 ALA A C 1
ATOM 803 O O . ALA A 1 100 ? -20.169 0.661 19.790 1.00 85.62 100 ALA A O 1
ATOM 804 N N . ALA A 1 101 ? -21.026 -0.966 18.510 1.00 83.88 101 ALA A N 1
ATOM 805 C CA . ALA A 1 101 ? -22.406 -0.494 18.539 1.00 83.88 101 ALA A CA 1
ATOM 806 C C . ALA A 1 101 ? -23.095 -0.827 19.868 1.00 83.88 101 ALA A C 1
ATOM 808 O O . ALA A 1 101 ? -23.994 -0.101 20.304 1.00 83.88 101 ALA A O 1
ATOM 809 N N . GLN A 1 102 ? -22.700 -1.936 20.501 1.00 80.44 102 GLN A N 1
ATOM 810 C CA . GLN A 1 102 ? -23.251 -2.409 21.767 1.00 80.44 102 GLN A CA 1
ATOM 811 C C . GLN A 1 102 ? -22.146 -2.807 22.747 1.00 80.44 102 GLN A C 1
ATOM 813 O O . GLN A 1 102 ? -21.045 -3.206 22.370 1.00 80.44 102 GLN A O 1
ATOM 818 N N . GLU A 1 103 ? -22.452 -2.710 24.041 1.00 81.12 103 GLU A N 1
ATOM 819 C CA . GLU A 1 103 ? -21.548 -3.176 25.089 1.00 81.12 103 GLU A CA 1
ATOM 820 C C . GLU A 1 103 ? -21.316 -4.689 24.953 1.00 81.12 103 GLU A C 1
ATOM 822 O O . GLU A 1 103 ? -22.263 -5.475 24.966 1.00 81.12 103 GLU A O 1
ATOM 827 N N . GLY A 1 104 ? -20.047 -5.088 24.846 1.00 77.62 104 GLY A N 1
ATOM 828 C CA . GLY A 1 104 ? -19.643 -6.486 24.684 1.00 77.62 104 GLY A CA 1
ATOM 829 C C . GLY A 1 104 ? -19.322 -6.899 23.247 1.00 77.62 104 GLY A C 1
ATOM 830 O O . GLY A 1 104 ? -18.770 -7.986 23.067 1.00 77.62 104 GLY A O 1
ATOM 831 N N . ASP A 1 105 ? -19.582 -6.046 22.250 1.00 82.62 105 ASP A N 1
ATOM 832 C CA . ASP A 1 105 ? -19.099 -6.286 20.889 1.00 82.62 105 ASP A CA 1
ATOM 833 C C . ASP A 1 105 ? -17.569 -6.210 20.876 1.00 82.62 105 ASP A C 1
ATOM 835 O O . ASP A 1 105 ? -16.960 -5.271 21.396 1.00 82.62 105 ASP A O 1
ATOM 839 N N . THR A 1 106 ? -16.935 -7.232 20.304 1.00 82.31 106 THR A N 1
ATOM 840 C CA . THR A 1 106 ? -15.475 -7.358 20.276 1.00 82.31 106 THR A CA 1
ATOM 841 C C . THR A 1 106 ? -14.979 -7.595 18.864 1.00 82.31 106 THR A C 1
ATOM 843 O O . THR A 1 106 ? -15.595 -8.302 18.069 1.00 82.31 106 THR A O 1
ATOM 846 N N . TYR A 1 107 ? -13.826 -7.009 18.566 1.00 83.69 107 TYR A N 1
ATOM 847 C CA . TYR A 1 107 ? -13.131 -7.166 17.302 1.00 83.69 107 TYR A CA 1
ATOM 848 C C . TYR A 1 107 ? -11.792 -7.857 17.545 1.00 83.69 107 TYR A C 1
ATOM 850 O O . TYR A 1 107 ? -10.964 -7.363 18.315 1.00 83.69 107 TYR A O 1
ATOM 858 N N . PHE A 1 108 ? -11.575 -8.995 16.885 1.00 83.19 108 PHE A N 1
ATOM 859 C CA . PHE A 1 108 ? -10.316 -9.727 16.930 1.00 83.19 108 PHE A CA 1
ATOM 860 C C . PHE A 1 108 ? -9.606 -9.617 15.578 1.00 83.19 108 PHE A C 1
ATOM 862 O O . PHE A 1 108 ? -10.048 -10.143 14.553 1.00 83.19 108 PHE A O 1
ATOM 869 N N . MET A 1 109 ? -8.472 -8.911 15.584 1.00 84.88 109 MET A N 1
ATOM 870 C CA . MET A 1 109 ? -7.590 -8.807 14.423 1.00 84.88 109 MET A CA 1
ATOM 871 C C . MET A 1 109 ? -7.001 -10.171 14.079 1.00 84.88 109 MET A C 1
ATOM 873 O O . MET A 1 109 ? -6.524 -10.891 14.957 1.00 84.88 109 MET A O 1
ATOM 877 N N . THR A 1 110 ? -6.951 -10.491 12.788 1.00 81.69 110 THR A N 1
ATOM 878 C CA . THR A 1 110 ? -6.146 -11.627 12.330 1.00 81.69 110 THR A CA 1
ATOM 879 C C . THR A 1 110 ? -4.673 -11.281 12.481 1.00 81.69 110 THR A C 1
ATOM 881 O O . THR A 1 110 ? -4.234 -10.214 12.048 1.00 81.69 110 THR A O 1
ATOM 884 N N . ALA A 1 111 ? -3.903 -12.191 13.072 1.00 77.69 111 ALA A N 1
ATOM 885 C CA . ALA A 1 111 ? -2.454 -12.099 13.121 1.00 77.69 111 ALA A CA 1
ATOM 886 C C . ALA A 1 111 ? -1.835 -12.992 12.040 1.00 77.69 111 ALA A C 1
ATOM 888 O O . ALA A 1 111 ? -2.239 -14.135 11.844 1.00 77.69 111 ALA A O 1
ATOM 889 N N . ALA A 1 112 ? -0.818 -12.483 11.352 1.00 65.44 112 ALA A N 1
ATOM 890 C CA . ALA A 1 112 ? -0.148 -13.193 10.274 1.00 65.44 112 ALA A CA 1
ATOM 891 C C . ALA A 1 112 ? 0.760 -14.340 10.757 1.00 65.44 112 ALA A C 1
ATOM 893 O O . ALA A 1 112 ? 1.279 -15.076 9.917 1.00 65.44 112 ALA A O 1
ATOM 894 N N . GLU A 1 113 ? 0.956 -14.525 12.072 1.00 61.19 113 GLU A N 1
ATOM 895 C CA . GLU A 1 113 ? 1.826 -15.587 12.612 1.00 61.19 113 GLU A CA 1
ATOM 896 C C . GLU A 1 113 ? 1.339 -17.000 12.255 1.00 61.19 113 GLU A C 1
ATOM 898 O O . GLU A 1 113 ? 2.155 -17.914 12.142 1.00 61.19 113 GLU A O 1
ATOM 903 N N . ASP A 1 114 ? 0.047 -17.154 11.956 1.00 52.97 114 ASP A N 1
ATOM 904 C CA . ASP A 1 114 ? -0.529 -18.417 11.490 1.00 52.97 114 ASP A CA 1
ATOM 905 C C . ASP A 1 114 ? -0.187 -18.737 10.019 1.00 52.97 114 ASP A C 1
ATOM 907 O O . ASP A 1 114 ? -0.425 -19.854 9.560 1.00 52.97 114 ASP A O 1
ATOM 911 N N . THR A 1 115 ? 0.372 -17.782 9.253 1.00 50.69 115 THR A N 1
ATOM 912 C CA . THR A 1 115 ? 0.569 -17.924 7.792 1.00 50.69 115 THR A CA 1
ATOM 913 C C . THR A 1 115 ? 1.958 -17.500 7.278 1.00 50.69 115 THR A C 1
ATOM 915 O O . THR A 1 115 ? 2.463 -18.126 6.343 1.00 50.69 115 THR A O 1
ATOM 918 N N . TYR A 1 116 ? 2.623 -16.496 7.872 1.00 55.56 116 TYR A N 1
ATOM 919 C CA . TYR A 1 116 ? 3.909 -15.961 7.391 1.00 55.56 116 TYR A CA 1
ATOM 920 C C . TYR A 1 116 ? 4.897 -15.628 8.535 1.00 55.56 116 TYR A C 1
ATOM 922 O O . TYR A 1 116 ? 4.560 -14.889 9.461 1.00 55.56 116 TYR A O 1
ATOM 930 N N . PRO A 1 117 ? 6.155 -16.117 8.484 1.00 55.31 117 PRO A N 1
ATOM 931 C CA . PRO A 1 117 ? 7.146 -15.867 9.530 1.00 55.31 117 PRO A CA 1
ATOM 932 C C . PRO A 1 117 ? 7.820 -14.492 9.374 1.00 55.31 117 PRO A C 1
ATOM 934 O O . PRO A 1 117 ? 8.791 -14.342 8.633 1.00 55.31 117 PRO A O 1
ATOM 937 N N . TYR A 1 118 ? 7.367 -13.493 10.136 1.00 62.03 118 TYR A N 1
ATOM 938 C CA . TYR A 1 118 ? 7.967 -12.145 10.166 1.00 62.03 118 TYR A CA 1
ATOM 939 C C . TYR A 1 118 ? 9.124 -11.980 11.171 1.00 62.03 118 TYR A C 1
ATOM 941 O O . TYR A 1 118 ? 9.736 -10.913 11.245 1.00 62.03 118 TYR A O 1
ATOM 949 N N . GLY A 1 119 ? 9.478 -13.029 11.923 1.00 59.94 119 GLY A N 1
ATOM 950 C CA . GLY A 1 119 ? 10.461 -12.950 13.015 1.00 59.94 119 GLY A CA 1
ATOM 951 C C . GLY A 1 119 ? 11.854 -12.453 12.601 1.00 59.94 119 GLY A C 1
ATOM 952 O O . GLY A 1 119 ? 12.508 -11.755 13.371 1.00 59.94 119 GLY A O 1
ATOM 953 N N . ALA A 1 120 ? 12.303 -12.745 11.373 1.00 60.41 120 ALA A N 1
ATOM 954 C CA . ALA A 1 120 ? 13.581 -12.238 10.861 1.00 60.41 120 ALA A CA 1
ATOM 955 C C . ALA A 1 120 ? 13.558 -10.715 10.642 1.00 60.41 120 ALA A C 1
ATOM 957 O O . ALA A 1 120 ? 14.530 -10.029 10.953 1.00 60.41 120 ALA A O 1
ATOM 958 N N . THR A 1 121 ? 12.439 -10.178 10.155 1.00 61.19 121 THR A N 1
ATOM 959 C CA . THR A 1 121 ? 12.250 -8.739 9.939 1.00 61.19 121 THR A CA 1
ATOM 960 C C . THR A 1 121 ? 12.195 -7.993 11.269 1.00 61.19 121 THR A C 1
ATOM 962 O O . THR A 1 121 ? 12.872 -6.978 11.423 1.00 61.19 121 THR A O 1
ATOM 965 N N . VAL A 1 122 ? 11.482 -8.548 12.257 1.00 61.75 122 VAL A N 1
ATOM 966 C CA . VAL A 1 122 ? 11.417 -7.998 13.622 1.00 61.75 122 VAL A CA 1
ATOM 967 C C . VAL A 1 122 ? 12.788 -8.034 14.311 1.00 61.75 122 VAL A C 1
ATOM 969 O O . VAL A 1 122 ? 13.175 -7.084 14.990 1.00 61.75 122 VAL A O 1
ATOM 972 N N . PHE A 1 123 ? 13.568 -9.100 14.106 1.00 63.16 123 PHE A N 1
ATOM 973 C CA . PHE A 1 123 ? 14.937 -9.193 14.623 1.00 63.16 123 PHE A CA 1
ATOM 974 C C . PHE A 1 123 ? 15.871 -8.146 14.005 1.00 63.16 123 PHE A C 1
ATOM 976 O O . PHE A 1 123 ? 16.703 -7.581 14.714 1.00 63.16 123 PHE A O 1
ATOM 983 N N . ILE A 1 124 ? 15.741 -7.871 12.702 1.00 59.16 124 ILE A N 1
ATOM 984 C CA . ILE A 1 124 ? 16.527 -6.838 12.015 1.00 59.16 124 ILE A CA 1
ATOM 985 C C . ILE A 1 124 ? 16.158 -5.451 12.538 1.00 59.16 124 ILE A C 1
ATOM 987 O O . ILE A 1 124 ? 17.061 -4.676 12.851 1.00 59.16 124 ILE A O 1
ATOM 991 N N . SER A 1 125 ? 14.865 -5.138 12.674 1.00 59.16 125 SER A N 1
ATOM 992 C CA . SER A 1 125 ? 14.447 -3.852 13.241 1.00 59.16 125 SER A CA 1
ATOM 993 C C . SER A 1 125 ? 14.938 -3.686 14.674 1.00 59.16 125 SER A C 1
ATOM 995 O O . SER A 1 125 ? 15.436 -2.622 15.012 1.00 59.16 125 SER A O 1
ATOM 997 N N . ASP A 1 126 ? 14.885 -4.730 15.500 1.00 60.66 126 ASP A N 1
ATOM 998 C CA . ASP A 1 126 ? 15.413 -4.681 16.865 1.00 60.66 126 ASP A CA 1
ATOM 999 C C . ASP A 1 126 ? 16.941 -4.520 16.910 1.00 60.66 126 ASP A C 1
ATOM 1001 O O . ASP A 1 126 ? 17.469 -3.599 17.523 1.00 60.66 126 ASP A O 1
ATOM 1005 N N . SER A 1 127 ? 17.675 -5.384 16.212 1.00 58.56 127 SER A N 1
ATOM 1006 C CA . SER A 1 127 ? 19.139 -5.406 16.288 1.00 58.56 127 SER A CA 1
ATOM 1007 C C . SER A 1 127 ? 19.785 -4.161 15.672 1.00 58.56 127 SER A C 1
ATOM 1009 O O . SER A 1 127 ? 20.839 -3.737 16.141 1.00 58.56 127 SER A O 1
ATOM 1011 N N . LEU A 1 128 ? 19.171 -3.569 14.639 1.00 52.62 128 LEU A N 1
ATOM 1012 C CA . LEU A 1 128 ? 19.693 -2.381 13.948 1.00 52.62 128 LEU A CA 1
ATOM 1013 C C . LEU A 1 128 ? 19.132 -1.053 14.480 1.00 52.62 128 LEU A C 1
ATOM 1015 O O . LEU A 1 128 ? 19.769 -0.015 14.301 1.00 52.62 128 LEU A O 1
ATOM 1019 N N . SER A 1 129 ? 17.981 -1.054 15.165 1.00 53.03 129 SER A N 1
ATOM 1020 C CA . SER A 1 129 ? 17.519 0.136 15.901 1.00 53.03 129 SER A CA 1
ATOM 1021 C C . SER A 1 129 ? 18.424 0.431 17.099 1.00 53.03 129 SER A C 1
ATOM 1023 O O . SER A 1 129 ? 18.732 1.591 17.373 1.00 53.03 129 SER A O 1
ATOM 1025 N N . VAL A 1 130 ? 18.949 -0.613 17.753 1.00 48.28 130 VAL A N 1
ATOM 1026 C CA . VAL A 1 130 ? 19.903 -0.496 18.870 1.00 48.28 130 VAL A CA 1
ATOM 1027 C C . VAL A 1 130 ? 21.253 0.091 18.430 1.00 48.28 130 VAL A C 1
ATOM 1029 O O . VAL A 1 130 ? 21.902 0.778 19.220 1.00 48.28 130 VAL A O 1
ATOM 1032 N N . THR A 1 131 ? 21.686 -0.116 17.179 1.00 47.41 131 THR A N 1
ATOM 1033 C CA . THR A 1 131 ? 22.962 0.432 16.673 1.00 47.41 131 THR A CA 1
ATOM 1034 C C . THR A 1 131 ? 22.856 1.871 16.160 1.00 47.41 131 THR A C 1
ATOM 1036 O O . THR A 1 131 ? 23.883 2.490 15.887 1.00 47.41 131 THR A O 1
ATOM 1039 N N . GLY A 1 132 ? 21.646 2.441 16.069 1.00 49.25 132 GLY A N 1
ATOM 1040 C CA . GLY A 1 132 ? 21.421 3.817 15.612 1.00 49.25 132 GLY A CA 1
ATOM 1041 C C . GLY A 1 132 ? 21.674 4.046 14.117 1.00 49.25 132 GLY A C 1
ATOM 1042 O O . GLY A 1 132 ? 21.694 5.197 13.685 1.00 49.25 132 GLY A O 1
ATOM 1043 N N . GLU A 1 133 ? 21.873 2.979 13.338 1.00 50.94 133 GLU A N 1
ATOM 1044 C CA . GLU A 1 133 ? 22.108 3.045 11.888 1.00 50.94 133 GLU A CA 1
ATOM 1045 C C . GLU A 1 133 ? 20.805 3.104 11.078 1.00 50.94 133 GLU A C 1
ATOM 1047 O O . GLU A 1 133 ? 20.810 3.563 9.936 1.00 50.94 133 GLU A O 1
ATOM 1052 N N . LEU A 1 134 ? 19.682 2.681 11.667 1.00 50.97 134 LEU A N 1
ATOM 1053 C CA . LEU A 1 134 ? 18.346 2.815 11.093 1.00 50.97 134 LEU A CA 1
ATOM 1054 C C . LEU A 1 134 ? 17.422 3.543 12.075 1.00 50.97 134 LEU A C 1
ATOM 1056 O O . LEU A 1 134 ? 17.513 3.313 13.285 1.00 50.97 134 LEU A O 1
ATOM 1060 N N . PRO A 1 135 ? 16.518 4.406 11.586 1.00 50.97 135 PRO A N 1
ATOM 1061 C CA . PRO A 1 135 ? 15.527 5.027 12.445 1.00 50.97 135 PRO A CA 1
ATOM 1062 C C . PRO A 1 135 ? 14.596 3.922 12.986 1.00 50.97 135 PRO A C 1
ATOM 1064 O O . PRO A 1 135 ? 14.250 2.978 12.269 1.00 50.97 135 PRO A O 1
ATOM 1067 N N . ALA A 1 136 ? 14.303 3.987 14.288 1.00 49.53 136 ALA A N 1
ATOM 1068 C CA . ALA A 1 136 ? 14.163 2.847 15.206 1.00 49.53 136 ALA A CA 1
ATOM 1069 C C . ALA A 1 136 ? 13.072 1.796 14.893 1.00 49.53 136 ALA A C 1
ATOM 1071 O O . ALA A 1 136 ? 13.003 0.771 15.566 1.00 49.53 136 ALA A O 1
ATOM 1072 N N . THR A 1 137 ? 12.252 1.984 13.858 1.00 52.19 137 THR A N 1
ATOM 1073 C CA . THR A 1 137 ? 11.070 1.143 13.640 1.00 52.19 137 THR A CA 1
ATOM 1074 C C . THR A 1 137 ? 10.715 0.999 12.158 1.00 52.19 137 THR A C 1
ATOM 1076 O O . THR A 1 137 ? 9.679 1.460 11.692 1.00 52.19 137 THR A O 1
ATOM 1079 N N . TYR A 1 138 ? 11.579 0.366 11.357 1.00 49.56 138 TYR A N 1
ATOM 1080 C CA . TYR A 1 138 ? 11.290 0.151 9.925 1.00 49.56 138 TYR A CA 1
ATOM 1081 C C . TYR A 1 138 ? 10.039 -0.728 9.691 1.00 49.56 138 TYR A C 1
ATOM 1083 O O . TYR A 1 138 ? 9.331 -0.525 8.707 1.00 49.56 138 TYR A O 1
ATOM 1091 N N . TYR A 1 139 ? 9.748 -1.643 10.628 1.00 55.62 139 TYR A N 1
ATOM 1092 C CA . TYR A 1 139 ? 8.577 -2.529 10.663 1.00 55.62 139 TYR A CA 1
ATOM 1093 C C . TYR A 1 139 ? 8.078 -2.671 12.109 1.00 55.62 139 TYR A C 1
ATOM 1095 O O . TYR A 1 139 ? 8.381 -3.652 12.785 1.00 55.62 139 TYR A O 1
ATOM 1103 N N . GLY A 1 140 ? 7.391 -1.650 12.619 1.00 63.78 140 GLY A N 1
ATOM 1104 C CA . GLY A 1 140 ? 6.744 -1.700 13.931 1.00 63.78 140 GLY A CA 1
ATOM 1105 C C . GLY A 1 140 ? 5.241 -1.766 13.780 1.00 63.78 140 GLY A C 1
ATOM 1106 O O . GLY A 1 140 ? 4.670 -0.958 13.051 1.00 63.78 140 GLY A O 1
ATOM 1107 N N . ASN A 1 141 ? 4.612 -2.701 14.483 1.00 79.75 141 ASN A N 1
ATOM 1108 C CA . ASN A 1 141 ? 3.188 -2.600 14.759 1.00 79.75 141 ASN A CA 1
ATOM 1109 C C . ASN A 1 141 ? 3.007 -1.587 15.882 1.00 79.75 141 ASN A C 1
ATOM 1111 O O . ASN A 1 141 ? 3.837 -1.508 16.789 1.00 79.75 141 ASN A O 1
ATOM 1115 N N . VAL A 1 142 ? 1.915 -0.843 15.836 1.00 87.56 142 VAL A N 1
ATOM 1116 C CA . VAL A 1 142 ? 1.538 0.064 16.912 1.00 87.56 142 VAL A CA 1
ATOM 1117 C C . VAL A 1 142 ? 0.259 -0.443 17.549 1.00 87.56 142 VAL A C 1
ATOM 1119 O O . VAL A 1 142 ? -0.669 -0.849 16.853 1.00 87.56 142 VAL A O 1
ATOM 1122 N N . LEU A 1 143 ? 0.232 -0.462 18.875 1.00 89.81 143 LEU A N 1
ATOM 1123 C CA . LEU A 1 143 ? -0.971 -0.728 19.651 1.00 89.81 143 LEU A CA 1
ATOM 1124 C C . LEU A 1 143 ? -1.217 0.472 20.544 1.00 89.81 143 LEU A C 1
ATOM 1126 O O . LEU A 1 143 ? -0.295 0.945 21.207 1.00 89.81 143 LEU A O 1
ATOM 1130 N N . GLU A 1 144 ? -2.449 0.947 20.567 1.00 88.81 144 GLU A N 1
ATOM 1131 C CA . GLU A 1 144 ? -2.855 1.981 21.503 1.00 88.81 144 GLU A CA 1
ATOM 1132 C C . GLU A 1 144 ? -2.616 1.523 22.947 1.00 88.81 144 GLU A C 1
ATOM 1134 O O . GLU A 1 144 ? -2.983 0.415 23.347 1.00 88.81 144 GLU A O 1
ATOM 1139 N N . VAL A 1 145 ? -1.973 2.378 23.736 1.00 82.62 145 VAL A N 1
ATOM 1140 C CA . VAL A 1 145 ? -1.738 2.160 25.161 1.00 82.62 145 VAL A CA 1
ATOM 1141 C C . VAL A 1 145 ? -2.110 3.421 25.928 1.00 82.62 145 VAL A C 1
ATOM 1143 O O . VAL A 1 145 ? -1.771 4.529 25.530 1.00 82.62 145 VAL A O 1
ATOM 1146 N N . GLY A 1 146 ? -2.771 3.261 27.072 1.00 71.25 146 GLY A N 1
ATOM 1147 C CA . GLY A 1 146 ? -3.155 4.392 27.915 1.00 71.25 146 GLY A CA 1
ATOM 1148 C C . GLY A 1 146 ? -4.665 4.558 28.015 1.00 71.25 146 GLY A C 1
ATOM 1149 O O . GLY A 1 146 ? -5.367 3.576 28.241 1.00 71.25 146 GLY A O 1
ATOM 1150 N N . ASN A 1 147 ? -5.141 5.804 27.961 1.00 65.50 147 ASN A N 1
ATOM 1151 C CA . ASN A 1 147 ? -6.546 6.147 28.167 1.00 65.50 147 ASN A CA 1
ATOM 1152 C C . ASN A 1 147 ? -7.303 6.200 26.823 1.00 65.50 147 ASN A C 1
ATOM 1154 O O . ASN A 1 147 ? -7.142 7.196 26.118 1.00 65.50 147 ASN A O 1
ATOM 1158 N N . PRO A 1 148 ? -8.149 5.203 26.500 1.00 56.44 148 PRO A N 1
ATOM 1159 C CA . PRO A 1 148 ? -8.835 5.115 25.207 1.00 56.44 148 PRO A CA 1
ATOM 1160 C C . PRO A 1 148 ? -9.902 6.195 24.981 1.00 56.44 148 PRO A C 1
ATOM 1162 O O . PRO A 1 148 ? -10.311 6.439 23.850 1.00 56.44 148 PRO A O 1
ATOM 1165 N N . ASP A 1 149 ? -10.325 6.881 26.046 1.00 57.59 149 ASP A N 1
ATOM 1166 C CA . ASP A 1 149 ? -11.287 7.990 25.983 1.00 57.59 149 ASP A CA 1
ATOM 1167 C C . ASP A 1 149 ? -10.596 9.373 25.976 1.00 57.59 149 ASP A C 1
ATOM 1169 O O . ASP A 1 149 ? -11.241 10.413 26.144 1.00 57.59 149 ASP A O 1
ATOM 1173 N N . GLY A 1 150 ? -9.262 9.406 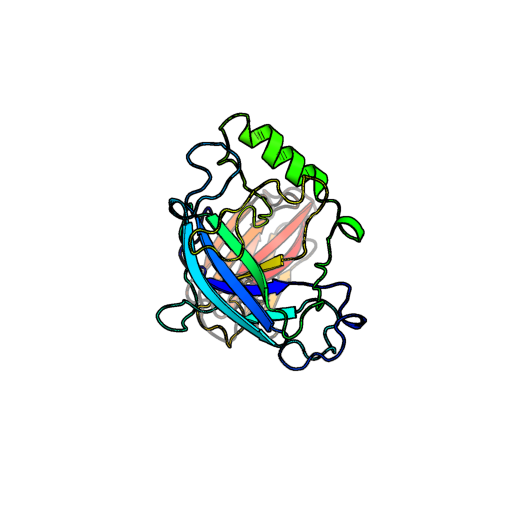25.871 1.00 56.03 150 GLY A N 1
ATOM 1174 C CA . GLY A 1 150 ? -8.459 10.627 25.900 1.00 56.03 150 GLY A CA 1
ATOM 1175 C C . GLY A 1 150 ? -8.320 11.293 24.530 1.00 56.03 150 GLY A C 1
ATOM 1176 O O . GLY A 1 150 ? -8.240 10.628 23.506 1.00 56.03 150 GLY A O 1
ATOM 1177 N N . ALA A 1 151 ? -8.211 12.626 24.511 1.00 58.22 151 ALA A N 1
ATOM 1178 C CA . ALA A 1 151 ? -7.819 13.374 23.307 1.00 58.22 151 ALA A CA 1
ATOM 1179 C C . ALA A 1 151 ? -6.351 13.120 22.889 1.00 58.22 151 ALA A C 1
ATOM 1181 O O . ALA A 1 151 ? -5.965 13.441 21.768 1.00 58.22 151 ALA A O 1
ATOM 1182 N N . ASP A 1 152 ? -5.566 12.525 23.791 1.00 71.25 152 ASP A N 1
ATOM 1183 C CA . ASP A 1 152 ? -4.123 12.333 23.702 1.00 71.25 152 ASP A CA 1
ATOM 1184 C C . ASP A 1 152 ? -3.820 10.826 23.667 1.00 71.25 152 ASP A C 1
ATOM 1186 O O . ASP A 1 152 ? -3.566 10.195 24.696 1.00 71.25 152 ASP A O 1
ATOM 1190 N N . VAL A 1 153 ? -3.914 10.233 22.474 1.00 84.00 153 VAL A N 1
ATOM 1191 C CA . VAL A 1 153 ? -3.694 8.797 22.256 1.00 84.00 153 VAL A CA 1
ATOM 1192 C C . VAL A 1 153 ? -2.199 8.510 22.115 1.00 84.00 153 VAL A C 1
ATOM 1194 O O . VAL A 1 153 ? -1.533 9.027 21.224 1.00 84.00 153 VAL A O 1
ATOM 1197 N N . THR A 1 154 ? -1.652 7.656 22.979 1.00 88.94 154 THR A N 1
ATOM 1198 C CA . THR A 1 154 ? -0.277 7.160 22.840 1.00 88.94 154 THR A CA 1
ATOM 1199 C C . THR A 1 154 ? -0.294 5.768 22.229 1.00 88.94 154 THR A C 1
ATOM 1201 O O . THR A 1 154 ? -1.065 4.902 22.646 1.00 88.94 154 THR A O 1
ATOM 1204 N N . PHE A 1 155 ? 0.611 5.505 21.290 1.00 89.88 155 PHE A N 1
ATOM 1205 C CA . PHE A 1 155 ? 0.822 4.151 20.788 1.00 89.88 155 PHE A CA 1
ATOM 1206 C C . PHE A 1 155 ? 2.120 3.552 21.315 1.00 89.88 155 PHE A C 1
ATOM 1208 O O . PHE A 1 155 ? 3.124 4.232 21.478 1.00 89.88 155 PHE A O 1
ATOM 1215 N N . SER A 1 156 ? 2.121 2.248 21.556 1.00 88.38 156 SER A N 1
ATOM 1216 C CA . SER A 1 156 ? 3.319 1.469 21.838 1.00 88.38 156 SER A CA 1
ATOM 1217 C C . SER A 1 156 ? 3.762 0.739 20.581 1.00 88.38 156 SER A C 1
ATOM 1219 O O . SER A 1 156 ? 3.002 -0.049 20.014 1.00 88.38 156 SER A O 1
ATOM 1221 N N . THR A 1 157 ? 5.024 0.922 20.198 1.00 83.75 157 THR A N 1
ATOM 1222 C CA . THR A 1 157 ? 5.659 0.189 19.083 1.00 83.75 157 THR A CA 1
ATOM 1223 C C . THR A 1 157 ? 5.986 -1.271 19.426 1.00 83.75 157 THR A C 1
ATOM 1225 O O . THR A 1 157 ? 6.454 -2.036 18.584 1.00 83.75 157 THR A O 1
ATOM 1228 N N . VAL A 1 158 ? 5.744 -1.671 20.680 1.00 80.06 158 VAL A N 1
ATOM 1229 C CA . VAL A 1 158 ? 5.978 -3.022 21.208 1.00 80.06 158 VAL A CA 1
ATOM 1230 C C . VAL A 1 158 ? 4.721 -3.628 21.836 1.00 80.06 158 VAL A C 1
ATOM 1232 O O . VAL A 1 158 ? 4.809 -4.665 22.491 1.00 80.06 158 VAL A O 1
ATOM 1235 N N . GLY A 1 159 ? 3.549 -3.006 21.666 1.00 82.75 159 GLY A N 1
ATOM 1236 C CA . GLY A 1 159 ? 2.331 -3.408 22.379 1.00 82.75 159 GLY A CA 1
ATOM 1237 C C . GLY A 1 159 ? 1.792 -4.790 21.986 1.00 82.75 159 GLY A C 1
ATOM 1238 O O . GLY A 1 159 ? 1.257 -5.497 22.832 1.00 82.75 159 GLY A O 1
ATOM 1239 N N . PHE A 1 160 ? 2.034 -5.237 20.751 1.00 80.69 160 PHE A N 1
ATOM 1240 C CA . PHE A 1 160 ? 1.777 -6.619 20.309 1.00 80.69 160 PHE A CA 1
ATOM 1241 C C . PHE A 1 160 ? 2.905 -7.601 20.685 1.00 80.69 160 PHE A C 1
ATOM 1243 O O . PHE A 1 160 ? 2.894 -8.777 20.317 1.00 80.69 160 PHE A O 1
ATOM 1250 N N . GLY A 1 161 ? 3.928 -7.131 21.400 1.00 78.06 161 GLY A N 1
ATOM 1251 C CA . GLY A 1 161 ? 5.196 -7.830 21.520 1.00 78.06 161 GLY A CA 1
ATOM 1252 C C . GLY A 1 161 ? 5.914 -7.907 20.171 1.00 78.06 161 GLY A C 1
ATOM 1253 O O . GLY A 1 161 ? 5.785 -7.034 19.318 1.00 78.06 161 GLY A O 1
ATOM 1254 N N . ARG A 1 162 ? 6.717 -8.959 19.993 1.00 72.19 162 ARG A N 1
ATOM 1255 C CA . ARG A 1 162 ? 7.573 -9.153 18.805 1.00 72.19 162 ARG A CA 1
ATOM 1256 C C . ARG A 1 162 ? 7.206 -10.362 17.954 1.00 72.19 162 ARG A C 1
ATOM 1258 O O . ARG A 1 162 ? 7.844 -10.61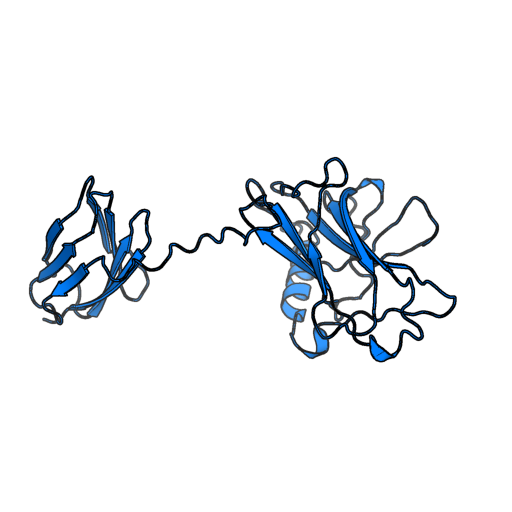1 16.937 1.00 72.19 162 ARG A O 1
ATOM 1265 N N . ASN A 1 163 ? 6.204 -11.110 18.398 1.00 70.94 163 ASN A N 1
ATOM 1266 C CA . ASN A 1 163 ? 5.799 -12.361 17.768 1.00 70.94 163 ASN A CA 1
ATOM 1267 C C . ASN A 1 163 ? 4.482 -12.207 17.003 1.00 70.94 163 ASN A C 1
ATOM 1269 O O . ASN A 1 163 ? 4.287 -12.900 16.014 1.00 70.94 163 ASN A O 1
ATOM 1273 N N . ILE A 1 164 ? 3.642 -11.250 17.410 1.00 78.12 164 ILE A N 1
ATOM 1274 C CA . ILE A 1 164 ? 2.322 -11.026 16.832 1.00 78.12 164 ILE A CA 1
ATOM 1275 C C . ILE A 1 164 ? 2.411 -9.886 15.816 1.00 78.12 164 ILE A C 1
ATOM 1277 O O . ILE A 1 164 ? 2.877 -8.787 16.129 1.00 78.12 164 ILE A O 1
ATOM 1281 N N . VAL A 1 165 ? 1.946 -10.152 14.597 1.00 79.88 165 VAL A N 1
ATOM 1282 C CA . VAL A 1 165 ? 1.855 -9.164 13.516 1.00 79.88 165 VAL A CA 1
ATOM 1283 C C . VAL A 1 165 ? 0.401 -9.093 13.053 1.00 79.88 165 VAL A C 1
ATOM 1285 O O . VAL A 1 165 ? -0.027 -10.006 12.347 1.00 79.88 165 VAL A O 1
ATOM 1288 N N . PRO A 1 166 ? -0.386 -8.081 13.462 1.00 86.12 166 PRO A N 1
ATOM 1289 C CA . PRO A 1 166 ? -1.735 -7.898 12.938 1.00 86.12 166 PRO A CA 1
ATOM 1290 C C . PRO A 1 166 ? -1.701 -7.658 11.424 1.00 86.12 166 PRO A C 1
ATOM 1292 O O . PRO A 1 166 ? -0.799 -7.000 10.906 1.00 86.12 166 PRO A O 1
ATOM 1295 N N . ILE A 1 167 ? -2.697 -8.182 10.711 1.00 86.69 167 ILE A N 1
ATOM 1296 C CA . ILE A 1 167 ? -2.861 -7.942 9.275 1.00 86.69 167 ILE A CA 1
ATOM 1297 C C . ILE A 1 167 ? -3.505 -6.568 9.086 1.00 86.69 167 ILE A C 1
ATOM 1299 O O . ILE A 1 167 ? -4.726 -6.419 9.164 1.00 86.69 167 ILE A O 1
ATOM 1303 N N . VAL A 1 168 ? -2.652 -5.572 8.852 1.00 90.00 168 VAL A N 1
ATOM 1304 C CA . VAL A 1 168 ? -3.010 -4.232 8.381 1.00 90.00 168 VAL A CA 1
ATOM 1305 C C . VAL A 1 168 ? -1.997 -3.832 7.316 1.00 90.00 168 VAL A C 1
ATOM 1307 O O . VAL A 1 168 ? -0.792 -3.822 7.563 1.00 90.00 168 VAL A O 1
ATOM 1310 N N . GLU A 1 169 ? -2.475 -3.507 6.124 1.00 89.00 169 GLU A N 1
ATOM 1311 C CA . GLU A 1 169 ? -1.647 -3.231 4.956 1.00 89.00 169 GLU A CA 1
ATOM 1312 C C . GLU A 1 169 ? -2.060 -1.908 4.320 1.00 89.00 169 GLU A C 1
ATOM 1314 O O . GLU A 1 169 ? -3.240 -1.638 4.130 1.00 89.00 169 GLU A O 1
ATOM 1319 N N . MET A 1 170 ? -1.082 -1.082 3.955 1.00 90.88 170 MET A N 1
ATOM 1320 C CA . MET A 1 170 ? -1.321 0.122 3.165 1.00 90.88 170 MET A CA 1
ATOM 1321 C C . MET A 1 170 ? -0.870 -0.121 1.726 1.00 90.88 170 MET A C 1
ATOM 1323 O O . MET A 1 170 ? 0.297 -0.426 1.475 1.00 90.88 170 MET A O 1
ATOM 1327 N N . SER A 1 171 ? -1.780 0.076 0.778 1.00 90.75 171 SER A N 1
ATOM 1328 C CA . SER A 1 171 ? -1.458 0.114 -0.646 1.00 90.75 171 SER A CA 1
ATOM 1329 C C . SER A 1 171 ? -0.951 1.497 -1.040 1.00 90.75 171 SER A C 1
ATOM 1331 O O . SER A 1 171 ? -1.545 2.518 -0.680 1.00 90.75 171 SER A O 1
ATOM 1333 N N . ILE A 1 172 ? 0.125 1.522 -1.825 1.00 90.62 172 ILE A N 1
ATOM 1334 C CA . ILE A 1 172 ? 0.713 2.737 -2.391 1.00 90.62 172 ILE A CA 1
ATOM 1335 C C . ILE A 1 172 ? 0.674 2.680 -3.918 1.00 90.62 172 ILE A C 1
ATOM 1337 O O . ILE A 1 172 ? 0.785 1.609 -4.516 1.00 90.62 172 ILE A O 1
ATOM 1341 N N . GLY A 1 173 ? 0.557 3.828 -4.580 1.00 88.06 173 GLY A N 1
ATOM 1342 C CA . GLY A 1 173 ? 0.633 3.876 -6.041 1.00 88.06 173 GLY A CA 1
ATOM 1343 C C . GLY A 1 173 ? 0.960 5.255 -6.588 1.00 88.06 173 GLY A C 1
ATOM 1344 O O . GLY A 1 173 ? 0.824 6.253 -5.893 1.00 88.06 173 GLY A O 1
ATOM 1345 N N . LEU A 1 174 ? 1.364 5.311 -7.858 1.00 85.44 174 LEU A N 1
ATOM 1346 C CA . LEU A 1 174 ? 1.729 6.561 -8.545 1.00 85.44 174 LEU A CA 1
ATOM 1347 C C . LEU A 1 174 ? 0.512 7.364 -9.037 1.00 85.44 174 LEU A C 1
ATOM 1349 O O . LEU A 1 174 ? 0.654 8.432 -9.624 1.00 85.44 174 LEU A O 1
ATOM 1353 N N . ASN A 1 175 ? -0.693 6.830 -8.846 1.00 81.38 175 ASN A N 1
ATOM 1354 C CA . ASN A 1 175 ? -1.933 7.448 -9.289 1.00 81.38 175 ASN A CA 1
ATOM 1355 C C . ASN A 1 175 ? -2.664 8.056 -8.088 1.00 81.38 175 ASN A C 1
ATOM 1357 O O . ASN A 1 175 ? -3.010 7.332 -7.156 1.00 81.38 175 ASN A O 1
ATOM 1361 N N . GLY A 1 176 ? -2.914 9.365 -8.128 1.00 81.44 176 GLY A N 1
ATOM 1362 C CA . GLY A 1 176 ? -3.703 10.078 -7.118 1.00 81.44 176 GLY A CA 1
ATOM 1363 C C . GLY A 1 176 ? -5.220 9.951 -7.305 1.00 81.44 176 GLY A C 1
ATOM 1364 O O . GLY A 1 176 ? -5.985 10.449 -6.491 1.00 81.44 176 GLY A O 1
ATOM 1365 N N . ASN A 1 177 ? -5.699 9.298 -8.368 1.00 83.56 177 ASN A N 1
ATOM 1366 C CA . ASN A 1 177 ? -7.114 8.968 -8.509 1.00 83.56 177 ASN A CA 1
ATOM 1367 C C . ASN A 1 177 ? -7.392 7.601 -7.865 1.00 83.56 177 ASN A C 1
ATOM 1369 O O . ASN A 1 177 ? -6.951 6.564 -8.373 1.00 83.56 177 ASN A O 1
ATOM 1373 N N . LEU A 1 178 ? -8.130 7.604 -6.753 1.00 80.56 178 LEU A N 1
ATOM 1374 C CA . LEU A 1 178 ? -8.450 6.401 -5.979 1.00 80.56 178 LEU A CA 1
ATOM 1375 C C . LEU A 1 178 ? -9.422 5.450 -6.695 1.00 80.56 178 LEU A C 1
ATOM 1377 O O . LEU A 1 178 ? -9.445 4.265 -6.382 1.00 80.56 178 LEU A O 1
ATOM 1381 N N . SER A 1 179 ? -10.186 5.938 -7.679 1.00 78.19 179 SER A N 1
ATOM 1382 C CA . SER A 1 179 ? -11.143 5.131 -8.458 1.00 78.19 179 SER A CA 1
ATOM 1383 C C . SER A 1 179 ? -10.513 4.366 -9.628 1.00 78.19 179 SER A C 1
ATOM 1385 O O . SER A 1 179 ? -11.188 3.571 -10.274 1.00 78.19 179 SER A O 1
ATOM 1387 N N . LEU A 1 180 ? -9.248 4.636 -9.946 1.00 73.69 180 LEU A N 1
ATOM 1388 C CA . LEU A 1 180 ? -8.497 3.982 -11.020 1.00 73.69 180 LEU A CA 1
ATOM 1389 C C . LEU A 1 180 ? -7.395 3.120 -10.422 1.00 73.69 180 LEU A C 1
ATOM 1391 O O . LEU A 1 180 ? -6.911 3.454 -9.351 1.00 73.69 180 LEU A O 1
ATOM 1395 N N . ASP A 1 181 ? -6.935 2.081 -11.112 1.00 71.44 181 ASP A N 1
ATOM 1396 C CA . ASP A 1 181 ? -5.841 1.241 -10.616 1.00 71.44 181 ASP A CA 1
ATOM 1397 C C . ASP A 1 181 ? -4.566 2.048 -10.290 1.00 71.44 181 ASP A C 1
ATOM 1399 O O . ASP A 1 181 ? -4.312 3.112 -10.887 1.00 71.44 181 ASP A O 1
ATOM 1403 N N . PRO A 1 182 ? -3.739 1.576 -9.332 1.00 62.59 182 PRO A N 1
ATOM 1404 C CA . PRO A 1 182 ? -2.421 2.152 -9.132 1.00 62.59 182 PRO A CA 1
ATOM 1405 C C . PRO A 1 182 ? -1.649 2.068 -10.450 1.00 62.59 182 PRO A C 1
ATOM 1407 O O . PRO A 1 182 ? -1.527 0.998 -11.044 1.00 62.59 182 PRO A O 1
ATOM 1410 N N . LEU A 1 183 ? -1.094 3.197 -10.894 1.00 57.47 183 LEU A N 1
ATOM 1411 C CA . LEU A 1 183 ? -0.098 3.187 -11.958 1.00 57.47 183 LEU A CA 1
ATOM 1412 C C . LEU A 1 183 ? 1.124 2.449 -11.406 1.00 57.47 183 LEU A C 1
ATOM 1414 O O . LEU A 1 183 ? 1.925 3.005 -10.653 1.00 57.47 183 LEU A O 1
ATOM 1418 N N . VAL A 1 184 ? 1.220 1.163 -11.714 1.00 54.28 184 VAL A N 1
ATOM 1419 C CA . VAL A 1 184 ? 2.407 0.366 -11.442 1.00 54.28 184 VAL A CA 1
ATOM 1420 C C . VAL A 1 184 ? 3.385 0.622 -12.577 1.00 54.28 184 VAL A C 1
ATOM 1422 O O . VAL A 1 184 ? 3.022 0.586 -13.749 1.00 54.28 184 VAL A O 1
ATOM 1425 N N . SER A 1 185 ? 4.641 0.917 -12.243 1.00 46.81 185 SER A N 1
ATOM 1426 C CA . SER A 1 185 ? 5.701 1.028 -13.248 1.00 46.81 185 SER A CA 1
ATOM 1427 C C . SER A 1 185 ? 6.102 -0.372 -13.713 1.00 46.81 185 SER A C 1
ATOM 1429 O O . SER A 1 185 ? 7.181 -0.884 -13.420 1.00 46.81 185 SER A O 1
ATOM 1431 N N . THR A 1 186 ? 5.190 -1.030 -14.415 1.00 50.62 186 THR A N 1
ATOM 1432 C CA . THR A 1 186 ? 5.488 -2.159 -15.279 1.00 50.62 186 THR A CA 1
ATOM 1433 C C . THR A 1 186 ? 5.384 -1.617 -16.688 1.00 50.62 186 THR A C 1
ATOM 1435 O O . THR A 1 186 ? 4.306 -1.229 -17.118 1.00 50.62 186 THR A O 1
ATOM 1438 N N . LYS A 1 187 ? 6.501 -1.537 -17.420 1.00 54.25 187 LYS A N 1
ATOM 1439 C CA . LYS A 1 187 ? 6.382 -1.341 -18.868 1.00 54.25 187 LYS A CA 1
ATOM 1440 C C . LYS A 1 187 ? 5.603 -2.533 -19.406 1.00 54.25 187 LYS A C 1
ATOM 1442 O O . LYS A 1 187 ? 6.100 -3.655 -19.276 1.00 54.25 187 LYS A O 1
ATOM 1447 N N . ASP A 1 188 ? 4.432 -2.273 -19.974 1.00 70.75 188 ASP A N 1
ATOM 1448 C CA . ASP A 1 188 ? 3.577 -3.297 -20.564 1.00 70.75 188 ASP A CA 1
ATOM 1449 C C . ASP A 1 188 ? 4.354 -4.141 -21.581 1.00 70.75 188 ASP A C 1
ATOM 1451 O O . ASP A 1 188 ? 5.387 -3.724 -22.121 1.00 70.75 188 ASP A O 1
ATOM 1455 N N . ALA A 1 189 ? 3.902 -5.368 -21.830 1.00 81.06 189 ALA A N 1
ATOM 1456 C CA . ALA A 1 189 ? 4.449 -6.143 -22.936 1.00 81.06 189 ALA A CA 1
ATOM 1457 C C . ALA A 1 189 ? 4.127 -5.424 -24.256 1.00 81.06 189 ALA A C 1
ATOM 1459 O O . ALA A 1 189 ? 3.012 -4.936 -24.423 1.00 81.06 189 ALA A O 1
ATOM 1460 N N . LEU A 1 190 ? 5.081 -5.364 -25.196 1.00 85.81 190 LEU A N 1
ATOM 1461 C CA . LEU A 1 190 ? 4.783 -4.788 -26.515 1.00 85.81 190 LEU A CA 1
ATOM 1462 C C . LEU A 1 190 ? 3.618 -5.549 -27.176 1.00 85.81 190 LEU A C 1
ATOM 1464 O O . LEU A 1 190 ? 3.719 -6.784 -27.258 1.00 85.81 190 LEU A O 1
ATOM 1468 N N . PRO A 1 191 ? 2.587 -4.843 -27.681 1.00 84.56 191 PRO A N 1
ATOM 1469 C CA . PRO A 1 191 ? 1.443 -5.444 -28.366 1.00 84.56 191 PRO A CA 1
ATOM 1470 C C . PRO A 1 191 ? 1.832 -6.347 -29.550 1.00 84.56 191 PRO A C 1
ATOM 1472 O O . PRO A 1 191 ? 2.932 -6.249 -30.099 1.00 84.56 191 PRO A O 1
ATOM 1475 N N . ASP A 1 192 ? 0.939 -7.257 -29.945 1.00 86.62 192 ASP A N 1
ATOM 1476 C CA . ASP A 1 192 ? 1.228 -8.292 -30.954 1.00 86.62 192 ASP A CA 1
ATOM 1477 C C . ASP A 1 192 ? 1.493 -7.738 -32.366 1.00 86.62 192 ASP A C 1
ATOM 1479 O O . ASP A 1 192 ? 2.174 -8.388 -33.158 1.00 86.62 192 ASP A O 1
ATOM 1483 N N . ASP A 1 193 ? 1.009 -6.535 -32.680 1.00 90.19 193 ASP A N 1
ATOM 1484 C CA . ASP A 1 193 ? 1.251 -5.829 -33.946 1.00 90.19 193 ASP A CA 1
ATOM 1485 C C . ASP A 1 193 ? 2.647 -5.182 -34.038 1.00 90.19 193 ASP A C 1
ATOM 1487 O O . ASP A 1 193 ? 3.051 -4.739 -35.113 1.00 90.19 193 ASP A O 1
ATOM 1491 N N . TYR A 1 194 ? 3.428 -5.196 -32.951 1.00 92.00 194 TYR A N 1
ATOM 1492 C CA . TYR A 1 194 ? 4.858 -4.895 -32.972 1.00 92.00 194 TYR A CA 1
ATOM 1493 C C . TYR A 1 194 ? 5.632 -6.168 -33.325 1.00 92.00 194 TYR A C 1
ATOM 1495 O O . TYR A 1 194 ? 5.801 -7.070 -32.495 1.00 92.00 194 TYR A O 1
ATOM 1503 N N . VAL A 1 195 ? 6.151 -6.250 -34.546 1.00 94.81 195 VAL A N 1
ATOM 1504 C CA . VAL A 1 195 ? 6.966 -7.380 -35.005 1.00 94.81 195 VAL A CA 1
ATOM 1505 C C . VAL A 1 195 ? 8.401 -7.148 -34.560 1.00 94.81 195 VAL A C 1
ATOM 1507 O O . VAL A 1 195 ? 9.099 -6.300 -35.100 1.00 94.81 195 VAL A O 1
ATOM 1510 N N . ILE A 1 196 ? 8.857 -7.904 -33.564 1.00 94.38 196 ILE A N 1
ATOM 1511 C CA . ILE A 1 196 ? 10.239 -7.856 -33.080 1.00 94.38 196 ILE A CA 1
ATOM 1512 C C . ILE A 1 196 ? 10.788 -9.273 -33.113 1.00 94.38 196 ILE A C 1
ATOM 1514 O O . ILE A 1 196 ? 10.291 -10.135 -32.387 1.00 94.38 196 ILE A O 1
ATOM 1518 N N . GLU A 1 197 ? 11.813 -9.507 -33.925 1.00 95.00 197 GLU A N 1
ATOM 1519 C CA . GLU A 1 197 ? 12.365 -10.841 -34.166 1.00 95.00 197 GLU A CA 1
ATOM 1520 C C . GLU A 1 197 ? 13.890 -10.814 -34.231 1.00 95.00 197 GLU A C 1
ATOM 1522 O O . GLU A 1 197 ? 14.493 -9.831 -34.660 1.00 95.00 197 GLU A O 1
ATOM 1527 N N . THR A 1 198 ? 14.525 -11.917 -33.831 1.00 94.19 198 THR A N 1
ATOM 1528 C CA . THR A 1 198 ? 15.976 -12.089 -33.944 1.00 94.19 198 THR A CA 1
ATOM 1529 C C . THR A 1 198 ? 16.336 -13.333 -34.748 1.00 94.19 198 THR A C 1
ATOM 1531 O O . THR A 1 198 ? 15.830 -14.425 -34.487 1.00 94.19 198 THR A O 1
ATOM 1534 N N . PHE A 1 199 ? 17.237 -13.192 -35.723 1.00 95.38 199 PHE A N 1
ATOM 1535 C CA . PHE A 1 199 ? 17.693 -14.306 -36.563 1.00 95.38 199 PHE A CA 1
ATOM 1536 C C . PHE A 1 199 ? 19.109 -14.088 -37.131 1.00 95.38 199 PHE A C 1
ATOM 1538 O O . PHE A 1 199 ? 19.505 -12.950 -37.352 1.00 95.38 199 PHE A O 1
ATOM 1545 N N . PRO A 1 200 ? 19.879 -15.149 -37.432 1.00 93.44 200 PRO A N 1
ATOM 1546 C CA . PRO A 1 200 ? 19.598 -16.537 -37.087 1.00 93.44 200 PRO A CA 1
ATOM 1547 C C . PRO A 1 200 ? 19.773 -16.783 -35.582 1.00 93.44 200 PRO A C 1
ATOM 1549 O O . PRO A 1 200 ? 20.540 -16.102 -34.906 1.00 93.44 200 PRO A O 1
ATOM 1552 N N . ASN A 1 201 ? 19.060 -17.778 -35.063 1.00 90.25 201 ASN A N 1
ATOM 1553 C CA . ASN A 1 201 ? 19.246 -18.285 -33.709 1.00 90.25 201 ASN A CA 1
ATOM 1554 C C . ASN A 1 201 ? 19.309 -19.825 -33.770 1.00 90.25 201 ASN A C 1
ATOM 1556 O O . ASN A 1 201 ? 18.298 -20.433 -34.130 1.00 90.25 201 ASN A O 1
ATOM 1560 N N . PRO A 1 202 ? 20.451 -20.468 -33.454 1.00 92.06 202 PRO A N 1
ATOM 1561 C CA . PRO A 1 202 ? 21.684 -19.872 -32.925 1.00 92.06 202 PRO A CA 1
ATOM 1562 C C . PRO A 1 202 ? 22.450 -18.981 -33.918 1.00 92.06 202 PRO A C 1
ATOM 1564 O O . PRO A 1 202 ? 22.497 -19.251 -35.116 1.00 92.06 202 PRO A O 1
ATOM 1567 N N . ALA A 1 203 ? 23.073 -17.926 -33.399 1.00 93.88 203 ALA A N 1
ATOM 1568 C CA . ALA A 1 203 ? 23.921 -16.988 -34.122 1.00 93.88 203 ALA A CA 1
ATOM 1569 C C . ALA A 1 203 ? 25.389 -17.433 -34.073 1.00 93.88 203 ALA A C 1
ATOM 1571 O O . ALA A 1 203 ? 25.897 -17.774 -33.007 1.00 93.88 203 ALA A O 1
ATOM 1572 N N . THR A 1 204 ? 26.082 -17.411 -35.213 1.00 92.19 204 THR A N 1
ATOM 1573 C CA . THR A 1 204 ? 27.501 -17.812 -35.299 1.00 92.19 204 THR A CA 1
ATOM 1574 C C . THR A 1 204 ? 28.443 -16.623 -35.452 1.00 92.19 204 THR A C 1
ATOM 1576 O O . THR A 1 204 ? 29.413 -16.484 -34.713 1.00 92.19 204 THR A O 1
ATOM 1579 N N . THR A 1 205 ? 28.145 -15.739 -36.405 1.00 92.38 205 THR A N 1
ATOM 1580 C CA . THR A 1 205 ? 28.963 -14.550 -36.715 1.00 92.38 205 THR A CA 1
ATOM 1581 C C . THR A 1 205 ? 28.254 -13.238 -36.400 1.00 92.38 205 THR A C 1
ATOM 1583 O O . THR A 1 205 ? 28.900 -12.240 -36.089 1.00 92.38 205 THR A O 1
ATOM 1586 N N . HIS A 1 206 ? 26.928 -13.237 -36.503 1.00 93.44 206 HIS A N 1
ATOM 1587 C CA . HIS A 1 206 ? 26.061 -12.104 -36.229 1.00 93.44 206 HIS A CA 1
ATOM 1588 C C . HIS A 1 206 ? 24.635 -12.600 -35.978 1.00 93.44 206 HIS A C 1
ATOM 1590 O O . HIS A 1 206 ? 24.278 -13.712 -36.383 1.00 93.44 206 HIS A O 1
ATOM 1596 N N . PHE A 1 207 ? 23.818 -11.750 -35.367 1.00 95.12 207 PHE A N 1
ATOM 1597 C CA . PHE A 1 207 ? 22.363 -11.845 -35.430 1.00 95.12 207 PHE A CA 1
ATOM 1598 C C . PHE A 1 207 ? 21.780 -10.522 -35.926 1.00 95.12 207 PHE A C 1
ATOM 1600 O O . PHE A 1 207 ? 22.371 -9.454 -35.764 1.00 95.12 207 PHE A O 1
ATOM 1607 N N . THR A 1 208 ? 20.612 -10.606 -36.536 1.00 96.19 208 THR A N 1
ATOM 1608 C CA . THR A 1 208 ? 19.807 -9.486 -37.007 1.00 96.19 208 THR A CA 1
ATOM 1609 C C . THR A 1 208 ? 18.611 -9.338 -36.087 1.00 96.19 208 THR A C 1
ATOM 1611 O O . THR A 1 208 ? 17.961 -10.329 -35.769 1.00 96.19 208 THR A O 1
ATOM 1614 N N . LEU A 1 209 ? 18.332 -8.109 -35.667 1.00 96.12 209 LEU A N 1
ATOM 1615 C CA . LEU A 1 209 ? 17.097 -7.699 -35.013 1.00 96.12 209 LEU A CA 1
ATOM 1616 C C . LEU A 1 209 ? 16.209 -7.022 -36.061 1.00 96.12 209 LEU A C 1
ATOM 1618 O O . LEU A 1 209 ? 16.541 -5.926 -36.521 1.00 96.12 209 LEU A O 1
ATOM 1622 N N . ASN A 1 210 ? 15.114 -7.678 -36.440 1.00 96.62 210 ASN A N 1
ATOM 1623 C CA . ASN A 1 210 ? 14.055 -7.068 -37.240 1.00 96.62 210 ASN A CA 1
ATOM 1624 C C . ASN A 1 210 ? 13.044 -6.413 -36.300 1.00 96.62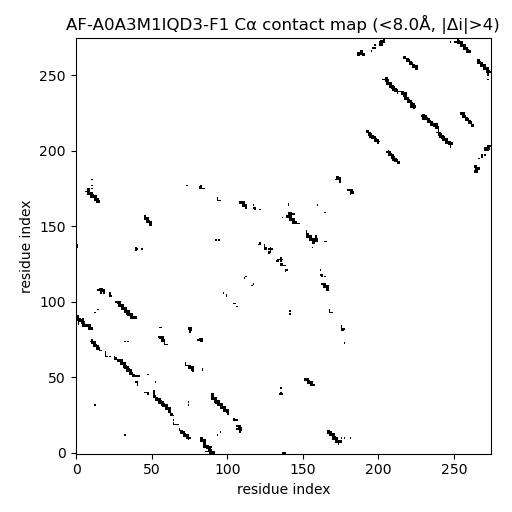 210 ASN A C 1
ATOM 1626 O O . ASN A 1 210 ? 12.629 -7.028 -35.316 1.00 96.62 210 ASN A O 1
ATOM 1630 N N . MET A 1 211 ? 12.684 -5.169 -36.593 1.00 96.62 211 MET A N 1
ATOM 1631 C CA . MET A 1 211 ? 11.673 -4.413 -35.864 1.00 96.62 211 MET A CA 1
ATOM 1632 C C . MET A 1 211 ? 10.709 -3.773 -36.853 1.00 96.62 211 MET A C 1
ATOM 1634 O O . MET A 1 211 ? 11.150 -3.044 -37.740 1.00 96.62 211 MET A O 1
ATOM 1638 N N . GLU A 1 212 ? 9.416 -4.002 -36.667 1.00 96.25 212 GLU A N 1
ATOM 1639 C CA . GLU A 1 212 ? 8.324 -3.335 -37.375 1.00 96.25 212 GLU A CA 1
ATOM 1640 C C . GLU A 1 212 ? 7.278 -2.915 -36.345 1.00 96.25 212 GLU A C 1
ATOM 1642 O O . GLU A 1 212 ? 6.884 -3.699 -35.482 1.00 96.25 212 GLU A O 1
ATOM 1647 N N . MET A 1 213 ? 6.877 -1.652 -36.398 1.00 94.06 213 MET A N 1
ATOM 1648 C CA . MET A 1 213 ? 5.961 -1.023 -35.455 1.00 94.06 213 MET A CA 1
ATOM 1649 C C . MET A 1 213 ? 4.836 -0.337 -36.236 1.00 94.06 213 MET A C 1
ATOM 1651 O O . MET A 1 213 ? 5.078 0.107 -37.364 1.00 94.06 213 MET A O 1
ATOM 1655 N N . PRO A 1 214 ? 3.625 -0.219 -35.664 1.00 93.44 214 PRO A N 1
ATOM 1656 C CA . PRO A 1 214 ? 2.510 0.453 -36.332 1.00 93.44 214 PRO A CA 1
ATOM 1657 C C . PRO A 1 214 ? 2.839 1.919 -36.655 1.00 93.44 214 PRO A C 1
ATOM 1659 O O . PRO A 1 214 ? 2.612 2.365 -37.780 1.00 93.44 214 PRO A O 1
ATOM 1662 N N . ASP A 1 215 ? 3.486 2.620 -35.720 1.00 93.25 215 ASP A N 1
ATOM 1663 C CA . ASP A 1 215 ? 3.831 4.040 -35.824 1.00 93.25 215 ASP A CA 1
ATOM 1664 C C . ASP A 1 215 ? 5.324 4.304 -35.548 1.00 93.25 215 ASP A C 1
ATOM 1666 O O . ASP A 1 215 ? 5.997 3.532 -34.853 1.00 93.25 215 ASP A O 1
ATOM 1670 N N . MET A 1 216 ? 5.836 5.421 -36.086 1.00 94.50 216 MET A N 1
ATOM 1671 C CA . MET A 1 216 ? 7.188 5.924 -35.802 1.00 94.50 216 MET A CA 1
ATOM 1672 C C . MET A 1 216 ? 7.324 6.292 -34.325 1.00 94.50 216 MET A C 1
ATOM 1674 O O . MET A 1 216 ? 6.535 7.086 -33.815 1.00 94.50 216 MET A O 1
ATOM 1678 N N . GLN A 1 217 ? 8.337 5.748 -33.649 1.00 93.19 217 GLN A N 1
ATOM 1679 C CA . GLN A 1 217 ? 8.588 6.041 -32.237 1.00 93.19 217 GLN A CA 1
ATOM 1680 C C . GLN A 1 217 ? 10.054 5.850 -31.843 1.00 93.19 217 GLN A C 1
ATOM 1682 O O . GLN A 1 217 ? 10.845 5.232 -32.559 1.00 93.19 217 GLN A O 1
ATOM 1687 N N . ASP A 1 218 ? 10.405 6.343 -30.659 1.00 90.44 218 ASP A N 1
ATOM 1688 C CA . ASP A 1 218 ? 11.722 6.129 -30.073 1.00 90.44 218 ASP A CA 1
ATOM 1689 C C . ASP A 1 218 ? 11.853 4.714 -29.496 1.00 90.44 218 ASP A C 1
ATOM 1691 O O . ASP A 1 218 ? 10.992 4.210 -28.766 1.00 90.44 218 ASP A O 1
ATOM 1695 N N . VAL A 1 219 ? 12.984 4.074 -29.789 1.00 93.38 219 VAL A N 1
ATOM 1696 C CA . VAL A 1 219 ? 13.257 2.682 -29.435 1.00 93.38 219 VAL A CA 1
ATOM 1697 C C . VAL A 1 219 ? 14.613 2.575 -28.758 1.00 93.38 219 VAL A C 1
ATOM 1699 O O . VAL A 1 219 ? 15.641 3.002 -29.284 1.00 93.38 219 VAL A O 1
ATOM 1702 N N . THR A 1 220 ? 14.638 1.946 -27.586 1.00 91.88 220 THR A N 1
ATOM 1703 C CA . THR A 1 220 ? 15.879 1.569 -26.903 1.00 91.88 220 THR A CA 1
ATOM 1704 C C . THR A 1 220 ? 16.050 0.058 -26.941 1.00 91.88 220 THR A C 1
ATOM 1706 O O . THR A 1 220 ? 15.197 -0.684 -26.453 1.00 91.88 220 THR A O 1
ATOM 1709 N N . VAL A 1 221 ? 17.178 -0.391 -27.482 1.00 93.25 221 VAL A N 1
ATOM 1710 C CA . VAL A 1 221 ? 17.592 -1.794 -27.514 1.00 93.25 221 VAL A CA 1
ATOM 1711 C C . VAL A 1 221 ? 18.737 -1.992 -26.529 1.00 93.25 221 VAL A C 1
ATOM 1713 O O . VAL A 1 221 ? 19.734 -1.274 -26.579 1.00 93.25 221 VAL A O 1
ATOM 1716 N N . ILE A 1 222 ? 18.606 -2.968 -25.637 1.00 89.50 222 ILE A N 1
ATOM 1717 C CA . ILE A 1 222 ? 19.637 -3.342 -24.665 1.00 89.50 222 ILE A CA 1
ATOM 1718 C C . ILE A 1 222 ? 19.920 -4.827 -24.821 1.00 89.50 222 ILE A C 1
ATOM 1720 O O . ILE A 1 222 ? 18.993 -5.638 -24.805 1.00 89.50 222 ILE A O 1
ATOM 1724 N N . VAL A 1 223 ? 21.196 -5.186 -24.926 1.00 90.19 223 VAL A N 1
ATOM 1725 C CA . VAL A 1 223 ? 21.629 -6.584 -24.929 1.00 90.19 223 VAL A CA 1
ATOM 1726 C C . VAL A 1 223 ? 22.385 -6.881 -23.647 1.00 90.19 223 VAL A C 1
ATOM 1728 O O . VAL A 1 223 ? 23.296 -6.141 -23.276 1.00 90.19 223 VAL A O 1
ATOM 1731 N N . TYR A 1 224 ? 22.002 -7.954 -22.960 1.00 88.81 224 TYR A N 1
ATOM 1732 C CA . TYR A 1 224 ? 22.618 -8.369 -21.703 1.00 88.81 224 TYR A CA 1
ATOM 1733 C C . TYR A 1 224 ? 22.824 -9.882 -21.627 1.00 88.81 224 TYR A C 1
ATOM 1735 O O . TYR A 1 224 ? 22.151 -10.663 -22.307 1.00 88.81 224 TYR A O 1
ATOM 1743 N N . ASP A 1 225 ? 23.797 -10.289 -20.816 1.00 87.38 225 ASP A N 1
ATOM 1744 C CA . ASP A 1 225 ? 24.131 -11.694 -20.579 1.00 87.38 225 ASP A CA 1
ATOM 1745 C C . ASP A 1 225 ? 23.215 -12.354 -19.523 1.00 87.38 225 ASP A C 1
ATOM 1747 O O . ASP A 1 225 ? 22.325 -11.728 -18.943 1.00 87.38 225 ASP A O 1
ATOM 1751 N N . LEU A 1 226 ? 23.440 -13.643 -19.241 1.00 83.75 226 LEU A N 1
ATOM 1752 C CA . LEU A 1 226 ? 22.700 -14.392 -18.211 1.00 83.75 226 LEU A CA 1
ATOM 1753 C C . LEU A 1 226 ? 22.851 -13.830 -16.788 1.00 83.75 226 LEU A C 1
ATOM 1755 O O . LEU A 1 226 ? 22.034 -14.146 -15.926 1.00 83.75 226 LEU A O 1
ATOM 1759 N N . LYS A 1 227 ? 23.893 -13.037 -16.523 1.00 78.31 227 LYS A N 1
ATOM 1760 C CA . LYS A 1 227 ? 24.138 -12.400 -15.224 1.00 78.31 227 LYS A CA 1
ATOM 1761 C C . LYS A 1 227 ? 23.494 -11.013 -15.139 1.00 78.31 227 LYS A C 1
ATOM 1763 O O . LYS A 1 227 ? 23.634 -10.351 -14.114 1.00 78.31 227 LYS A O 1
ATOM 1768 N N . GLY A 1 228 ? 22.802 -10.570 -16.192 1.00 64.62 228 GLY A N 1
ATOM 1769 C CA . GLY A 1 228 ? 22.208 -9.238 -16.283 1.00 64.62 228 GLY A CA 1
ATOM 1770 C C . GLY A 1 228 ? 23.223 -8.134 -16.587 1.00 64.62 228 GLY A C 1
ATOM 1771 O O . GLY A 1 228 ? 22.880 -6.955 -16.493 1.00 64.62 228 GLY A O 1
ATOM 1772 N N . GLN A 1 229 ? 24.462 -8.474 -16.960 1.00 72.62 229 GLN A N 1
ATOM 1773 C CA . GLN A 1 229 ? 25.445 -7.482 -17.381 1.00 72.62 229 GLN A CA 1
ATOM 1774 C C . GLN A 1 229 ? 25.039 -6.926 -18.745 1.00 72.62 229 GLN A C 1
ATOM 1776 O O . GLN A 1 229 ? 24.936 -7.666 -19.722 1.00 72.62 229 GLN A O 1
ATOM 1781 N N . THR A 1 230 ? 24.826 -5.610 -18.817 1.00 85.44 230 THR A N 1
ATOM 1782 C CA . THR A 1 230 ? 24.593 -4.916 -20.089 1.00 85.44 230 THR A CA 1
ATOM 1783 C C . THR A 1 230 ? 25.866 -4.938 -20.925 1.00 85.44 230 THR A C 1
ATOM 1785 O O . THR A 1 230 ? 26.905 -4.444 -20.491 1.00 85.44 230 THR A O 1
ATOM 1788 N N . LEU A 1 231 ? 25.770 -5.508 -22.122 1.00 87.50 231 LEU A N 1
ATOM 1789 C CA . LEU A 1 231 ? 26.859 -5.598 -23.090 1.00 87.50 231 LEU A CA 1
ATOM 1790 C C . LEU A 1 231 ? 26.894 -4.355 -23.971 1.00 87.50 231 LEU A C 1
ATOM 1792 O O . LEU A 1 231 ? 27.948 -3.756 -24.158 1.00 87.50 231 LEU A O 1
ATOM 1796 N N . PHE A 1 232 ? 25.730 -3.943 -24.475 1.00 87.19 232 PHE A N 1
ATOM 1797 C CA . PHE A 1 232 ? 25.570 -2.681 -25.185 1.00 87.19 232 PHE A CA 1
ATOM 1798 C C . PHE A 1 232 ? 24.121 -2.189 -25.146 1.00 87.19 232 PHE A C 1
ATOM 1800 O O . PHE A 1 232 ? 23.174 -2.964 -24.982 1.00 87.19 232 PHE A O 1
ATOM 1807 N N . THR A 1 233 ? 23.981 -0.880 -25.345 1.00 88.69 233 THR A N 1
ATOM 1808 C CA . THR A 1 233 ? 22.708 -0.167 -25.444 1.00 88.69 233 THR A CA 1
ATOM 1809 C C . THR A 1 233 ? 22.720 0.671 -26.711 1.00 88.69 233 THR A C 1
ATOM 1811 O O . THR A 1 233 ? 23.645 1.453 -26.922 1.00 88.69 233 THR A O 1
ATOM 1814 N N . GLN A 1 234 ? 21.678 0.545 -27.522 1.00 93.06 234 GLN A N 1
ATOM 1815 C CA . GLN A 1 234 ? 21.492 1.307 -28.747 1.00 93.06 234 GLN A CA 1
ATOM 1816 C C . GLN A 1 234 ? 20.150 2.035 -28.698 1.00 93.06 234 GLN A C 1
ATOM 1818 O O . GLN A 1 234 ? 19.140 1.466 -28.285 1.00 93.06 234 GLN A O 1
ATOM 1823 N N . LYS A 1 235 ? 20.142 3.298 -29.123 1.00 93.44 235 LYS A N 1
ATOM 1824 C CA . LYS A 1 235 ? 18.924 4.098 -29.259 1.00 93.44 235 LYS A CA 1
ATOM 1825 C C . LYS A 1 235 ? 18.672 4.403 -30.728 1.00 93.44 235 LYS A C 1
ATOM 1827 O O . LYS A 1 235 ? 19.617 4.704 -31.462 1.00 93.44 235 LYS A O 1
ATOM 1832 N N . TYR A 1 236 ? 17.411 4.318 -31.117 1.00 94.56 236 TYR A N 1
ATOM 1833 C CA . TYR A 1 236 ? 16.902 4.705 -32.422 1.00 94.56 236 TYR A CA 1
ATOM 1834 C C . TYR A 1 236 ? 15.773 5.697 -32.193 1.00 94.56 236 TYR A C 1
ATOM 1836 O O . TYR A 1 236 ? 14.884 5.419 -31.392 1.00 94.56 236 TYR A O 1
ATOM 1844 N N . ASN A 1 237 ? 15.831 6.831 -32.877 1.00 93.69 237 ASN A N 1
ATOM 1845 C CA . ASN A 1 237 ? 14.776 7.833 -32.815 1.00 93.69 237 ASN A CA 1
ATOM 1846 C C . ASN A 1 237 ? 13.902 7.700 -34.064 1.00 93.69 237 ASN A C 1
ATOM 1848 O O . ASN A 1 237 ? 14.434 7.363 -35.128 1.00 93.69 237 ASN A O 1
ATOM 1852 N N . ASP A 1 238 ? 12.604 7.962 -33.928 1.00 93.31 238 ASP A N 1
ATOM 1853 C CA . ASP A 1 238 ? 11.634 7.958 -35.037 1.00 93.31 238 ASP A CA 1
ATOM 1854 C C . ASP A 1 238 ? 11.652 6.665 -35.889 1.00 93.31 238 ASP A C 1
ATOM 1856 O O . ASP A 1 238 ? 11.584 6.691 -37.122 1.00 93.31 238 ASP A O 1
ATOM 1860 N N . LEU A 1 239 ? 11.771 5.500 -35.243 1.00 94.38 239 LEU A N 1
ATOM 1861 C CA . LEU A 1 239 ? 11.829 4.204 -35.916 1.00 94.38 239 LEU A CA 1
ATOM 1862 C C . LEU A 1 239 ? 10.425 3.611 -36.086 1.00 94.38 239 LEU A C 1
ATOM 1864 O O . LEU A 1 239 ? 9.722 3.381 -35.107 1.00 94.38 239 LEU A O 1
ATOM 1868 N N . GLN A 1 240 ? 10.052 3.299 -37.328 1.00 94.50 240 GLN A N 1
ATOM 1869 C CA . GLN A 1 240 ? 8.878 2.468 -37.638 1.00 94.50 240 GLN A CA 1
ATOM 1870 C C . GLN A 1 240 ? 9.285 1.061 -38.087 1.00 94.50 240 GLN A C 1
ATOM 1872 O O . GLN A 1 240 ? 8.707 0.068 -37.660 1.00 94.50 240 GLN A O 1
ATOM 1877 N N . THR A 1 241 ? 10.316 0.964 -38.927 1.00 95.81 241 THR A N 1
ATOM 1878 C CA . THR A 1 241 ? 10.835 -0.308 -39.434 1.00 95.81 241 THR A CA 1
ATOM 1879 C C . THR A 1 241 ? 12.353 -0.271 -39.483 1.00 95.81 241 THR A C 1
ATOM 1881 O O . THR A 1 241 ? 12.938 0.726 -39.908 1.00 95.81 241 THR A O 1
ATOM 1884 N N . GLY A 1 242 ? 13.013 -1.363 -39.103 1.00 94.00 242 GLY A N 1
ATOM 1885 C CA . GLY A 1 242 ? 14.458 -1.475 -39.237 1.00 94.00 242 GLY A CA 1
ATOM 1886 C C . GLY A 1 242 ? 14.989 -2.890 -39.066 1.00 94.00 242 GLY A C 1
ATOM 1887 O O . GLY A 1 242 ? 14.453 -3.695 -38.312 1.00 94.00 242 GLY A O 1
ATOM 1888 N N . ASN A 1 243 ? 16.089 -3.162 -39.765 1.00 95.38 243 ASN A N 1
ATOM 1889 C CA . ASN A 1 243 ? 16.855 -4.397 -39.657 1.00 95.38 243 ASN A CA 1
ATOM 1890 C C . ASN A 1 243 ? 18.264 -4.056 -39.174 1.00 95.38 243 ASN A C 1
ATOM 1892 O O . ASN A 1 243 ? 19.033 -3.415 -39.894 1.00 95.38 243 ASN A O 1
ATOM 1896 N N . PHE A 1 244 ? 18.602 -4.478 -37.958 1.00 94.88 244 PHE A N 1
ATOM 1897 C CA . PHE A 1 244 ? 19.853 -4.106 -37.300 1.00 94.88 244 PHE A CA 1
ATOM 1898 C C . PHE A 1 244 ? 20.722 -5.325 -37.068 1.00 94.88 244 PHE A C 1
ATOM 1900 O O . PHE A 1 244 ? 20.326 -6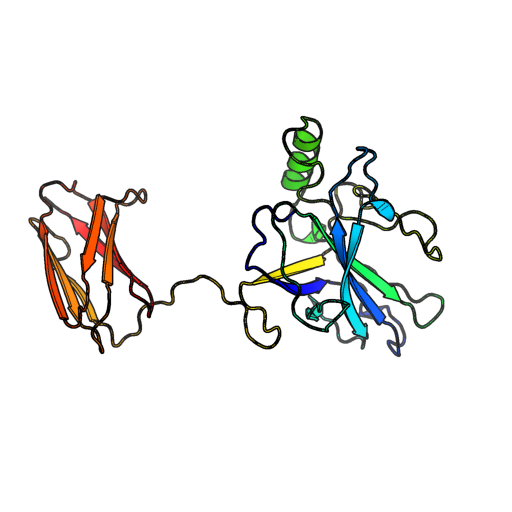.268 -36.388 1.00 94.88 244 PHE A O 1
ATOM 1907 N N . ARG A 1 245 ? 21.923 -5.299 -37.638 1.00 94.56 245 ARG A N 1
ATOM 1908 C CA . ARG A 1 245 ? 22.900 -6.371 -37.496 1.00 94.56 245 ARG A CA 1
ATOM 1909 C C . ARG A 1 245 ? 23.810 -6.110 -36.299 1.00 94.56 245 ARG A C 1
ATOM 1911 O O . ARG A 1 245 ? 24.405 -5.040 -36.205 1.00 94.56 245 ARG A O 1
ATOM 1918 N N . TYR A 1 246 ? 23.968 -7.123 -35.456 1.00 91.75 246 TYR A N 1
ATOM 1919 C CA . TYR A 1 246 ? 24.886 -7.139 -34.322 1.00 91.75 246 TYR A CA 1
ATOM 1920 C C . TYR A 1 246 ? 25.887 -8.278 -34.496 1.00 91.75 246 TYR A C 1
ATOM 1922 O O . TYR A 1 246 ? 25.502 -9.448 -34.571 1.00 91.75 246 TYR A O 1
ATOM 1930 N N . ASP A 1 247 ? 27.172 -7.943 -34.584 1.00 92.12 247 ASP A N 1
ATOM 1931 C CA . ASP A 1 247 ? 28.232 -8.940 -34.718 1.00 92.12 247 ASP A CA 1
ATOM 1932 C C . ASP A 1 247 ? 28.509 -9.624 -33.368 1.00 92.12 247 ASP A C 1
ATOM 1934 O O . ASP A 1 247 ? 28.524 -8.992 -32.312 1.00 92.12 247 ASP A O 1
ATOM 1938 N N . THR A 1 248 ? 28.732 -10.939 -33.397 1.00 91.50 248 THR A N 1
ATOM 1939 C CA . THR A 1 248 ? 28.925 -11.768 -32.192 1.00 91.50 248 THR A CA 1
ATOM 1940 C C . THR A 1 248 ? 30.399 -12.026 -31.873 1.00 91.50 248 THR A C 1
ATOM 1942 O O . THR A 1 248 ? 30.700 -12.842 -31.004 1.00 91.50 248 THR A O 1
ATOM 1945 N N . ALA A 1 249 ? 31.329 -11.357 -32.564 1.00 88.62 249 ALA A N 1
ATOM 1946 C CA . ALA A 1 249 ? 32.769 -11.604 -32.449 1.00 88.62 249 ALA A CA 1
ATOM 1947 C C . ALA A 1 249 ? 33.287 -11.444 -31.008 1.00 88.62 249 ALA A C 1
ATOM 1949 O O . ALA A 1 249 ? 34.017 -12.305 -30.511 1.00 88.62 249 ALA A O 1
ATOM 1950 N N . ASP A 1 250 ? 32.827 -10.396 -30.324 1.00 85.25 250 ASP A N 1
ATOM 1951 C CA . ASP A 1 250 ? 33.216 -10.074 -28.948 1.00 85.25 250 ASP A CA 1
ATOM 1952 C C . ASP A 1 250 ? 32.314 -10.741 -27.895 1.00 85.25 250 ASP A C 1
ATOM 1954 O O . ASP A 1 250 ? 32.506 -10.559 -26.693 1.00 85.25 250 ASP A O 1
ATOM 1958 N N . LEU A 1 251 ? 31.340 -11.549 -28.329 1.00 87.31 251 LEU A N 1
ATOM 1959 C CA . LEU A 1 251 ? 30.426 -12.266 -27.449 1.00 87.31 251 LEU A CA 1
ATOM 1960 C C . LEU A 1 251 ? 30.920 -13.710 -27.239 1.00 87.31 251 LEU A C 1
ATOM 1962 O O . LEU A 1 251 ? 31.126 -14.457 -28.204 1.00 87.31 251 LEU A O 1
ATOM 1966 N N . PRO A 1 252 ? 31.133 -14.155 -25.987 1.00 88.88 252 PRO A N 1
ATOM 1967 C CA . PRO A 1 252 ? 31.339 -15.569 -25.686 1.00 88.88 252 PRO A CA 1
ATOM 1968 C C . PRO A 1 252 ? 30.196 -16.455 -26.207 1.00 88.88 252 PRO A C 1
ATOM 1970 O O . PRO A 1 252 ? 29.053 -16.016 -26.321 1.00 88.88 252 PRO A O 1
ATOM 1973 N N . ALA A 1 253 ? 30.475 -17.732 -26.477 1.00 90.62 253 ALA A N 1
ATOM 1974 C CA . ALA A 1 253 ? 29.401 -18.685 -26.748 1.00 90.62 253 ALA A CA 1
ATOM 1975 C C . ALA A 1 253 ? 28.510 -18.813 -25.499 1.00 90.62 253 ALA A C 1
ATOM 1977 O O . ALA A 1 253 ? 29.016 -19.009 -24.391 1.00 90.62 253 ALA A O 1
ATOM 1978 N N . GLY A 1 254 ? 27.199 -18.663 -25.664 1.00 90.62 254 GLY A N 1
ATOM 1979 C CA . GLY A 1 254 ? 26.282 -18.552 -24.534 1.00 90.62 254 GLY A CA 1
ATOM 1980 C C . GLY A 1 254 ? 24.909 -18.008 -24.910 1.00 90.62 254 GLY A C 1
ATOM 1981 O O . GLY A 1 254 ? 24.595 -17.813 -26.083 1.00 90.62 254 GLY A O 1
ATOM 1982 N N . MET A 1 255 ? 24.078 -17.792 -23.893 1.00 91.62 255 MET A N 1
ATOM 1983 C CA . MET A 1 255 ? 22.745 -17.211 -24.041 1.00 91.62 255 MET A CA 1
ATOM 1984 C C . MET A 1 255 ? 22.766 -15.724 -23.703 1.00 91.62 255 MET A C 1
ATOM 1986 O O . MET A 1 255 ? 23.365 -15.317 -22.708 1.00 91.62 255 MET A O 1
ATOM 1990 N N . TYR A 1 256 ? 22.041 -14.951 -24.501 1.00 92.56 256 TYR A N 1
ATOM 1991 C CA . TYR A 1 256 ? 21.881 -13.512 -24.357 1.00 92.56 256 TYR A CA 1
ATOM 1992 C C . TYR A 1 256 ? 20.414 -13.127 -24.462 1.00 92.56 256 TYR A C 1
ATOM 1994 O O . TYR A 1 256 ? 19.598 -13.842 -25.058 1.00 92.56 256 TYR A O 1
ATOM 2002 N N . PHE A 1 257 ? 20.095 -11.970 -23.902 1.00 91.31 257 PHE A N 1
ATOM 2003 C CA . PHE A 1 257 ? 18.778 -11.368 -23.982 1.00 91.31 257 PHE A CA 1
ATOM 2004 C C . PHE A 1 257 ? 18.857 -10.047 -24.729 1.00 91.31 257 PHE A C 1
ATOM 2006 O O . PHE A 1 257 ? 19.716 -9.218 -24.440 1.00 91.31 257 PHE A O 1
ATOM 2013 N N . VAL A 1 258 ? 17.938 -9.853 -25.668 1.00 92.81 258 VAL A N 1
ATOM 2014 C CA . VAL A 1 258 ? 17.747 -8.604 -26.403 1.00 92.81 258 VAL A CA 1
ATOM 2015 C C . VAL A 1 258 ? 16.437 -8.004 -25.927 1.00 92.81 258 VAL A C 1
ATOM 2017 O O . VAL A 1 258 ? 15.371 -8.545 -26.214 1.00 92.81 258 VAL A O 1
ATOM 2020 N N . ARG A 1 259 ? 16.504 -6.906 -25.179 1.00 91.12 259 ARG A N 1
ATOM 2021 C CA . ARG A 1 259 ? 15.326 -6.163 -24.733 1.00 91.12 259 ARG A CA 1
ATOM 2022 C C . ARG A 1 259 ? 15.116 -4.952 -25.622 1.00 91.12 259 ARG A C 1
ATOM 2024 O O . ARG A 1 259 ? 15.979 -4.083 -25.692 1.00 91.12 259 ARG A O 1
ATOM 2031 N N . VAL A 1 260 ? 13.942 -4.876 -26.228 1.00 91.50 260 VAL A N 1
ATOM 2032 C CA . VAL A 1 260 ? 13.451 -3.714 -26.969 1.00 91.50 260 VAL A CA 1
ATOM 2033 C C . VAL A 1 260 ? 12.439 -2.994 -26.090 1.00 91.50 260 VAL A C 1
ATOM 2035 O O . VAL A 1 260 ? 11.553 -3.630 -25.525 1.00 91.50 260 VAL A O 1
ATOM 2038 N N . SER A 1 261 ? 12.599 -1.687 -25.911 1.00 88.88 261 SER A N 1
ATOM 2039 C CA . SER A 1 261 ? 11.703 -0.851 -25.107 1.00 88.88 261 SER A CA 1
ATOM 2040 C C . SER A 1 261 ? 11.281 0.386 -25.886 1.00 88.88 261 SER A C 1
ATOM 2042 O O . SER A 1 261 ? 12.143 1.099 -26.400 1.00 88.88 261 SER A O 1
ATOM 2044 N N . THR A 1 262 ? 9.983 0.664 -25.889 1.00 87.56 262 THR A N 1
ATOM 2045 C CA . THR A 1 262 ? 9.376 1.886 -26.431 1.00 87.56 262 THR A CA 1
ATOM 2046 C C . THR A 1 262 ? 8.540 2.573 -25.343 1.00 87.56 262 THR A C 1
ATOM 2048 O O . THR A 1 262 ? 8.673 2.244 -24.151 1.00 87.56 262 THR A O 1
ATOM 2051 N N . GLU A 1 263 ? 7.731 3.561 -25.725 1.00 81.19 263 GLU A N 1
ATOM 2052 C CA . GLU A 1 263 ? 6.694 4.142 -24.867 1.00 81.19 263 GLU A CA 1
ATOM 2053 C C . GLU A 1 263 ? 5.536 3.158 -24.630 1.00 81.19 263 GLU A C 1
ATOM 2055 O O . GLU A 1 263 ? 5.098 3.008 -23.495 1.00 81.19 263 GLU A O 1
ATOM 2060 N N . ALA A 1 264 ? 5.127 2.410 -25.663 1.00 81.81 264 ALA A N 1
ATOM 2061 C CA . ALA A 1 264 ? 4.019 1.451 -25.604 1.00 81.81 264 ALA A CA 1
ATOM 2062 C C . ALA A 1 264 ? 4.323 0.175 -24.797 1.00 81.81 264 ALA A C 1
ATOM 2064 O O . ALA A 1 264 ? 3.406 -0.546 -24.420 1.00 81.81 264 ALA A O 1
ATOM 2065 N N . GLY A 1 265 ? 5.598 -0.145 -24.554 1.00 83.75 265 GLY A N 1
ATOM 2066 C CA . GLY A 1 265 ? 5.953 -1.325 -23.772 1.00 83.75 265 GLY A CA 1
ATOM 2067 C C . GLY A 1 265 ? 7.394 -1.796 -23.929 1.00 83.75 265 GLY A C 1
ATOM 2068 O O . GLY A 1 265 ? 8.283 -1.069 -24.383 1.00 83.75 265 GLY A O 1
ATOM 2069 N N . SER A 1 266 ? 7.658 -3.041 -23.535 1.00 87.44 266 SER A N 1
ATOM 2070 C CA . SER A 1 266 ? 8.924 -3.720 -23.807 1.00 87.44 266 SER A CA 1
ATOM 2071 C C . SER A 1 266 ? 8.751 -5.198 -24.156 1.00 87.44 266 SER A C 1
ATOM 2073 O O . SER A 1 266 ? 7.828 -5.862 -23.691 1.00 87.44 266 SER A O 1
ATOM 2075 N N . ARG A 1 267 ? 9.654 -5.731 -24.983 1.00 88.56 267 ARG A N 1
ATOM 2076 C CA . ARG A 1 267 ? 9.730 -7.157 -25.329 1.00 88.56 267 ARG A CA 1
ATOM 2077 C C . ARG A 1 267 ? 11.166 -7.642 -25.202 1.00 88.56 267 ARG A C 1
ATOM 2079 O O . ARG A 1 267 ? 12.095 -6.944 -25.605 1.00 88.56 267 ARG A O 1
ATOM 2086 N N . THR A 1 268 ? 11.338 -8.846 -24.667 1.00 91.12 268 THR A N 1
ATOM 2087 C CA . THR A 1 268 ? 12.652 -9.476 -24.501 1.00 91.12 268 THR A CA 1
ATOM 2088 C C . THR A 1 268 ? 12.732 -10.756 -25.320 1.00 91.12 268 THR A C 1
ATOM 2090 O O . THR A 1 268 ? 11.931 -11.669 -25.132 1.00 91.12 268 THR A O 1
ATOM 2093 N N . LEU A 1 269 ? 13.736 -10.842 -26.188 1.00 90.75 269 LEU A N 1
ATOM 2094 C CA . LEU A 1 269 ? 14.047 -12.018 -26.995 1.00 90.75 269 LEU A CA 1
ATOM 2095 C C . LEU A 1 269 ? 15.297 -12.718 -26.476 1.00 90.75 269 LEU A C 1
ATOM 2097 O O . LEU A 1 269 ? 16.190 -12.092 -25.909 1.00 90.75 269 LEU A O 1
ATOM 2101 N N . LYS A 1 270 ? 15.370 -14.029 -26.699 1.00 91.06 270 LYS A N 1
ATOM 2102 C CA . LYS A 1 270 ? 16.536 -14.853 -26.364 1.00 91.06 270 LYS A CA 1
ATOM 2103 C C . LYS A 1 270 ? 17.347 -15.123 -27.625 1.00 91.06 270 LYS A C 1
ATOM 2105 O O . LYS A 1 270 ? 16.780 -15.544 -28.629 1.00 91.06 270 LYS A O 1
ATOM 2110 N N . VAL A 1 271 ? 18.663 -14.958 -27.550 1.00 93.56 271 VAL A N 1
ATOM 2111 C CA . VAL A 1 271 ? 19.603 -15.288 -28.632 1.00 93.56 271 VAL A CA 1
ATOM 2112 C C . VAL A 1 271 ? 20.677 -16.224 -28.086 1.00 93.56 271 VAL A C 1
ATOM 2114 O O . VAL A 1 271 ? 21.279 -15.945 -27.051 1.00 93.56 271 VAL A O 1
ATOM 2117 N N . SER A 1 272 ? 20.908 -17.346 -28.764 1.00 94.00 272 SER A N 1
ATOM 2118 C CA . SER A 1 272 ? 22.026 -18.248 -28.480 1.00 94.00 272 SER A CA 1
ATOM 2119 C C . SER A 1 272 ? 23.176 -17.937 -29.430 1.00 94.00 272 SER A C 1
ATOM 2121 O O . SER A 1 272 ? 22.962 -17.902 -30.636 1.00 94.00 272 SER A O 1
ATOM 2123 N N . VAL A 1 273 ? 24.385 -17.724 -28.914 1.00 93.31 273 VAL A N 1
ATOM 2124 C CA . VAL A 1 273 ? 25.605 -17.566 -29.721 1.00 93.31 273 VAL A CA 1
ATOM 2125 C C . VAL A 1 273 ? 26.428 -18.847 -29.644 1.00 93.31 273 VAL A C 1
ATOM 2127 O O . VAL A 1 273 ? 26.717 -19.339 -28.550 1.00 93.31 273 VAL A O 1
ATOM 2130 N N . GLN A 1 274 ? 26.822 -19.373 -30.802 1.00 90.38 274 GLN A N 1
ATOM 2131 C CA . GLN A 1 274 ? 27.647 -20.574 -30.958 1.00 90.38 274 GLN A CA 1
ATOM 2132 C C . GLN A 1 274 ? 28.886 -20.260 -31.807 1.00 90.38 274 GLN A C 1
ATOM 2134 O O . GLN A 1 274 ? 28.880 -19.312 -32.586 1.00 90.38 274 GLN A O 1
ATOM 2139 N N . ARG A 1 275 ? 29.958 -21.038 -31.639 1.00 78.75 275 ARG A N 1
ATOM 2140 C CA . ARG A 1 275 ? 31.202 -20.916 -32.414 1.00 78.75 275 ARG A CA 1
ATOM 2141 C C . ARG A 1 275 ? 31.463 -22.181 -33.207 1.00 78.75 275 ARG A C 1
ATOM 2143 O O . ARG A 1 275 ? 31.136 -23.261 -32.668 1.00 78.75 275 ARG A O 1
#

Secondary structure (DSSP, 8-state):
-BSS-TT-EEEEEEE-BS-GGGSTT-TT-EEEEEEEEE---SS-SSEE-TTTEEEEEEEEEE--S---S-EEEE-EETTTS--EEPPTTBEEEEEEEEE-SSTT----BPBGGGT---HHHHHHHHHHHTTTSS-S-TT---EEES-TTSSS-EEETTTTTTT--B-EEEEEES---TTS------PPBPPTTSEEEEESSSBSSEEEEEEEEEEEEEEEEEEEETT--EEEEEEEEEEEEEEEEEE-TTSPSEEEEEEEE-SS-EEEEEEEE--